Protein AF-A0A834HWK5-F1 (afdb_monomer)

Mean predicted aligned error: 16.35 Å

Radius of gyration: 33.29 Å; Cα contacts (8 Å, |Δi|>4): 496; chains: 1; bounding box: 112×68×86 Å

Secondary structure (DSSP, 8-state):
-----------------SSHHHHHHHHHHHHTT-----PPP-----------PPPPS-EEEEEEEEEESPPEETTSPPP-EEEEEEETTEEEEPPP--SSS-EEEEEEEEE---SSS-TTSTTTT--EEEEEEEEEE--TT-SS---EEEEEEEEEEEHHHHHHSS-EEEEEEPBPPS--TTEE--S--EEEEEEEEESPPPPSS--TTTS-BSS-HHHHHHHHHHHHHHHHH-TTS---SEEE-TTS-EEEGGGS----PPP-S-SS-----HHHHHHHHHTSPB----TTGGGB---HHHHHHHT-B-HHHHHHHHHHHHHHTT------------SS--

pLDDT: mean 76.29, std 20.99, range [24.89, 96.38]

Sequence (342 aa):
MPLKRRDTTKYYVFKGGGQFIQRSINGFLNWFRERPKVIRPVTRHESLASEAAPAPRSKIRVKVIGAKGLPVRSSGDDVRPFLRIEHQDSLAKSTSCSGSDPFWNESVELPLSNQHEDYLSSGALQGTISVNVYDLIDSRASDDEQDVAFWLGFVNVPLVALASAAGIRGHFKMTKPAAMLGYVDDGDTYIDMELRIHPTVPAIEPNMDELPSNETPYLKEHILGWNEWYNNSFPARKFNALTMDSQGRTNCLTRYIRPLEPPQVEEDTFEITPEQCLRYVSLIPFVEASGFYQNIWLTTEQLLHYNVGHVVDHCVTLTCFLLALKLDAWLLLGNYSSLMHV

Nearest PDB structures (foldseek):
  2cjt-assembly2_B  TM=7.934E-01  e=4.261E-08  Rattus norvegicus
  2dmh-assembly1_A  TM=6.817E-01  e=1.761E-08  Homo sapiens
  1wfj-assembly1_A  TM=6.679E-01  e=4.499E-07  Arabidopsis thaliana
  2qz5-assembly1_A  TM=5.168E-01  e=4.185E-04  Mus musculus
  7cly-assembly1_A  TM=3.579E-01  e=1.826E-03  Mus musculus

InterPro domains:
  IPR000008 C2 domain [PF00168] (59-171)
  IPR000008 C2 domain [PS50004] (40-172)
  IPR000008 C2 domain [SM00239] (59-171)
  IPR035892 C2 domain superfamily [G3DSA:2.60.40.150] (37-196)
  IPR035892 C2 domain superfamily [SSF49562] (55-141)
  IPR052434 Tectonic-like complex component protein [PTHR20837] (41-335)
  IPR056290 CEP76/DRC7, peptidase-like domain [PF24656] (295-335)

Structure (mmCIF, N/CA/C/O backbone):
data_AF-A0A834HWK5-F1
#
_entry.id   AF-A0A834HWK5-F1
#
loop_
_atom_site.group_PDB
_atom_site.id
_atom_site.type_symbol
_atom_site.label_atom_id
_atom_site.label_alt_id
_atom_site.label_comp_id
_atom_site.label_asym_id
_atom_site.label_entity_id
_atom_site.label_seq_id
_atom_site.pdbx_PDB_ins_code
_atom_site.Cartn_x
_atom_site.Cartn_y
_atom_site.Cartn_z
_atom_site.occupancy
_atom_site.B_iso_or_equiv
_atom_site.auth_seq_id
_atom_site.auth_comp_id
_atom_site.auth_asym_id
_atom_site.auth_atom_id
_atom_site.pdbx_PDB_model_num
ATOM 1 N N . MET A 1 1 ? 81.973 -35.510 -7.033 1.00 39.19 1 MET A N 1
ATOM 2 C CA . MET A 1 1 ? 82.564 -36.364 -8.096 1.00 39.19 1 MET A CA 1
ATOM 3 C C . MET A 1 1 ? 82.882 -37.730 -7.493 1.00 39.19 1 MET A C 1
ATOM 5 O O . MET A 1 1 ? 83.257 -37.712 -6.328 1.00 39.19 1 MET A O 1
ATOM 9 N N . PRO A 1 2 ? 82.770 -38.870 -8.210 1.00 38.84 2 PRO A N 1
ATOM 10 C CA . PRO A 1 2 ? 82.752 -39.013 -9.669 1.00 38.84 2 PRO A CA 1
ATOM 11 C C . PRO A 1 2 ? 81.557 -39.804 -10.259 1.00 38.84 2 PRO A C 1
ATOM 13 O O . PRO A 1 2 ? 80.683 -40.300 -9.558 1.00 38.84 2 PRO A O 1
ATOM 16 N N . LEU A 1 3 ? 81.549 -39.827 -11.596 1.00 30.39 3 LEU A N 1
ATOM 17 C CA . LEU A 1 3 ? 80.537 -40.284 -12.553 1.00 30.39 3 LEU A CA 1
ATOM 18 C C . LEU A 1 3 ? 80.373 -41.813 -12.668 1.00 30.39 3 LEU A C 1
ATOM 20 O O . LEU A 1 3 ? 81.369 -42.530 -12.596 1.00 30.39 3 LEU A O 1
ATOM 24 N N . LYS A 1 4 ? 79.191 -42.270 -13.128 1.00 30.19 4 LYS A N 1
ATOM 25 C CA . LYS A 1 4 ? 79.080 -43.007 -14.413 1.00 30.19 4 LYS A CA 1
ATOM 26 C C . LYS A 1 4 ? 77.638 -43.212 -14.912 1.00 30.19 4 LYS A C 1
ATOM 28 O O . LYS A 1 4 ? 76.788 -43.747 -14.212 1.00 30.19 4 LYS A O 1
ATOM 33 N N . ARG A 1 5 ? 77.436 -42.819 -16.178 1.00 33.12 5 ARG A N 1
ATOM 34 C CA . ARG A 1 5 ? 76.318 -43.143 -17.085 1.00 33.12 5 ARG A CA 1
ATOM 35 C C . ARG A 1 5 ? 76.059 -44.648 -17.186 1.00 33.12 5 ARG A C 1
ATOM 37 O O . ARG A 1 5 ? 77.022 -45.414 -17.212 1.00 33.12 5 ARG A O 1
ATOM 44 N N . ARG A 1 6 ? 74.804 -45.019 -17.466 1.00 32.25 6 ARG A N 1
ATOM 45 C CA . ARG A 1 6 ? 74.461 -46.134 -18.367 1.00 32.25 6 ARG A CA 1
ATOM 46 C C . ARG A 1 6 ? 73.107 -45.898 -19.045 1.00 32.25 6 ARG A C 1
ATOM 48 O O . ARG A 1 6 ? 72.077 -45.838 -18.383 1.00 32.25 6 ARG A O 1
ATOM 55 N N . ASP A 1 7 ? 73.168 -45.768 -20.366 1.00 31.53 7 ASP A N 1
ATOM 56 C CA . ASP A 1 7 ? 72.054 -45.804 -21.309 1.00 31.53 7 ASP A CA 1
ATOM 57 C C . ASP A 1 7 ? 71.373 -47.177 -21.313 1.00 31.53 7 ASP A C 1
ATOM 59 O O . ASP A 1 7 ? 72.059 -48.196 -21.253 1.00 31.53 7 ASP A O 1
ATOM 63 N N . THR A 1 8 ? 70.049 -47.214 -21.487 1.00 32.62 8 THR A N 1
ATOM 64 C CA . THR A 1 8 ? 69.377 -48.288 -22.242 1.00 32.62 8 THR A CA 1
ATOM 65 C C . THR A 1 8 ? 68.103 -47.760 -22.902 1.00 32.62 8 THR A C 1
ATOM 67 O O . THR A 1 8 ? 67.048 -47.620 -22.289 1.00 32.62 8 THR A O 1
ATOM 70 N N . THR A 1 9 ? 68.217 -47.485 -24.197 1.00 28.12 9 THR A N 1
ATOM 71 C CA . THR A 1 9 ? 67.118 -47.256 -25.136 1.00 28.12 9 THR A CA 1
ATOM 72 C C . THR A 1 9 ? 66.426 -48.593 -25.427 1.00 28.12 9 THR A C 1
ATOM 74 O O . THR A 1 9 ? 67.086 -49.548 -25.834 1.00 28.12 9 THR A O 1
ATOM 77 N N . LYS A 1 10 ? 65.101 -48.679 -25.254 1.00 29.38 10 LYS A N 1
ATOM 78 C CA . LYS A 1 10 ? 64.276 -49.770 -25.803 1.00 29.38 10 LYS A CA 1
ATOM 79 C C . LYS A 1 10 ? 63.472 -49.232 -26.985 1.00 29.38 10 LYS A C 1
ATOM 81 O O . LYS A 1 10 ? 62.670 -48.321 -26.820 1.00 29.38 10 LYS A O 1
ATOM 86 N N . TYR A 1 11 ? 63.698 -49.808 -28.161 1.00 26.55 11 TYR A N 1
ATOM 87 C CA . TYR A 1 11 ? 62.897 -49.589 -29.363 1.00 26.55 11 TYR A CA 1
ATOM 88 C C . TYR A 1 11 ? 61.676 -50.514 -29.350 1.00 26.55 11 TYR A C 1
ATOM 90 O O . TYR A 1 11 ? 61.818 -51.706 -29.083 1.00 26.55 11 TYR A O 1
ATOM 98 N N . TYR A 1 12 ? 60.506 -49.988 -29.717 1.00 30.27 12 TYR A N 1
ATOM 99 C CA . TYR A 1 12 ? 59.383 -50.786 -30.207 1.00 30.27 12 TYR A CA 1
ATOM 100 C C . TYR A 1 12 ? 58.954 -50.267 -31.582 1.00 30.27 12 TYR A C 1
ATOM 102 O O . TYR A 1 12 ? 58.768 -49.071 -31.794 1.00 30.27 12 TYR A O 1
ATOM 110 N N . VAL A 1 13 ? 58.866 -51.207 -32.520 1.00 29.81 13 VAL A N 1
ATOM 111 C CA . VAL A 1 13 ? 58.563 -51.031 -33.942 1.00 29.81 13 VAL A CA 1
ATOM 112 C C . VAL A 1 13 ? 57.063 -50.797 -34.133 1.00 29.81 13 VAL A C 1
ATOM 114 O O . VAL A 1 13 ? 56.242 -51.583 -33.665 1.00 29.81 13 VAL A O 1
ATOM 117 N N . PHE A 1 14 ? 56.710 -49.734 -34.858 1.00 29.73 14 PHE A N 1
ATOM 118 C CA . PHE A 1 14 ? 55.341 -49.394 -35.250 1.00 29.73 14 PHE A CA 1
ATOM 119 C C . PHE A 1 14 ? 54.906 -50.249 -36.458 1.00 29.73 14 PHE A C 1
ATOM 121 O O . PHE A 1 14 ? 55.504 -50.171 -37.531 1.00 29.73 14 PHE A O 1
ATOM 128 N N . LYS A 1 15 ? 53.840 -51.042 -36.310 1.00 33.22 15 LYS A N 1
ATOM 129 C CA . LYS A 1 15 ? 53.061 -51.622 -37.419 1.00 33.22 15 LYS A CA 1
ATOM 130 C C . LYS A 1 15 ? 51.578 -51.435 -37.107 1.00 33.22 15 LYS A C 1
ATOM 132 O O . LYS A 1 15 ? 51.105 -51.971 -36.112 1.00 33.22 15 LYS A O 1
ATOM 137 N N . GLY A 1 16 ? 50.851 -50.703 -37.956 1.00 33.22 16 GLY A N 1
ATOM 138 C CA . GLY A 1 16 ? 49.388 -50.617 -37.852 1.00 33.22 16 GLY A CA 1
ATOM 139 C C . GLY A 1 16 ? 48.726 -49.359 -38.421 1.00 33.22 16 GLY A C 1
ATOM 140 O O . GLY A 1 16 ? 47.844 -48.804 -37.778 1.00 33.22 16 GLY A O 1
ATOM 141 N N . GLY A 1 17 ? 49.124 -48.892 -39.609 1.00 44.78 17 GLY A N 1
ATOM 142 C CA . GLY A 1 17 ? 48.336 -47.918 -40.373 1.00 44.78 17 GLY A CA 1
ATOM 143 C C . GLY A 1 17 ? 47.207 -48.636 -41.114 1.00 44.78 17 GLY A C 1
ATOM 144 O O . GLY A 1 17 ? 47.482 -49.471 -41.968 1.00 44.78 17 GLY A O 1
ATOM 145 N N . GLY A 1 18 ? 45.947 -48.350 -40.775 1.00 43.75 18 GLY A N 1
ATOM 146 C CA . GLY A 1 18 ? 44.807 -48.893 -41.526 1.00 43.75 18 GLY A CA 1
ATOM 147 C C . GLY A 1 18 ? 43.422 -48.705 -40.907 1.00 43.75 18 GLY A C 1
ATOM 148 O O . GLY A 1 18 ? 42.450 -48.636 -41.645 1.00 43.75 18 GLY A O 1
ATOM 149 N N . GLN A 1 19 ? 43.294 -48.555 -39.583 1.00 43.59 19 GLN A N 1
ATOM 150 C CA . GLN A 1 19 ? 41.967 -48.487 -38.934 1.00 43.59 19 GLN A CA 1
ATOM 151 C C . GLN A 1 19 ? 41.533 -47.091 -38.454 1.00 43.59 19 GLN A C 1
ATOM 153 O O . GLN A 1 19 ? 40.379 -46.913 -38.068 1.00 43.59 19 GLN A O 1
ATOM 158 N N . PHE A 1 20 ? 42.404 -46.079 -38.514 1.00 42.44 20 PHE A N 1
ATOM 159 C CA . PHE A 1 20 ? 42.072 -44.734 -38.022 1.00 42.44 20 PHE A CA 1
ATOM 160 C C . PHE A 1 20 ? 41.324 -43.855 -39.036 1.00 42.44 20 PHE A C 1
ATOM 162 O O . PHE A 1 20 ? 40.522 -43.016 -38.640 1.00 42.44 20 PHE A O 1
ATOM 169 N N . ILE A 1 21 ? 41.517 -44.064 -40.342 1.00 47.53 21 ILE A N 1
ATOM 170 C CA . ILE A 1 21 ? 40.964 -43.162 -41.369 1.00 47.53 21 ILE A CA 1
ATOM 171 C C . ILE A 1 21 ? 39.473 -43.446 -41.637 1.00 47.53 21 ILE A C 1
ATOM 173 O O . ILE A 1 21 ? 38.702 -42.525 -41.893 1.00 47.53 21 ILE A O 1
ATOM 177 N N . GLN A 1 22 ? 39.019 -44.695 -41.482 1.00 47.16 22 GLN A N 1
ATOM 178 C CA . GLN A 1 22 ? 37.617 -45.067 -41.728 1.00 47.16 22 GLN A CA 1
ATOM 179 C C . GLN A 1 22 ? 36.647 -44.644 -40.608 1.00 47.16 22 GLN A C 1
ATOM 181 O O . GLN A 1 22 ? 35.466 -44.430 -40.877 1.00 47.16 22 GLN A O 1
ATOM 186 N N . ARG A 1 23 ? 37.117 -44.471 -39.361 1.00 47.50 23 ARG A N 1
ATOM 187 C CA . ARG A 1 23 ? 36.270 -44.000 -38.245 1.00 47.50 23 ARG A CA 1
ATOM 188 C C . ARG A 1 23 ? 36.035 -42.489 -38.268 1.00 47.50 23 ARG A C 1
ATOM 190 O O . ARG A 1 23 ? 34.942 -42.050 -37.921 1.00 47.50 23 ARG A O 1
ATOM 197 N N . SER A 1 24 ? 37.008 -41.706 -38.733 1.00 48.38 24 SER A N 1
ATOM 198 C CA . SER A 1 24 ? 36.893 -40.242 -38.756 1.00 48.38 24 SER A CA 1
ATOM 199 C C . SER A 1 24 ? 35.897 -39.735 -39.803 1.00 48.38 24 SER A C 1
ATOM 201 O O . SER A 1 24 ? 35.188 -38.768 -39.546 1.00 48.38 24 SER A O 1
ATOM 203 N N . ILE A 1 25 ? 35.770 -40.413 -40.950 1.00 52.56 25 ILE A N 1
ATOM 204 C CA . ILE A 1 25 ? 34.851 -39.991 -42.024 1.00 52.56 25 ILE A CA 1
ATOM 205 C C . ILE A 1 25 ? 33.387 -40.299 -41.662 1.00 52.56 25 ILE A C 1
ATOM 207 O O . ILE A 1 25 ? 32.512 -39.454 -41.855 1.00 52.56 25 ILE A O 1
ATOM 211 N N . A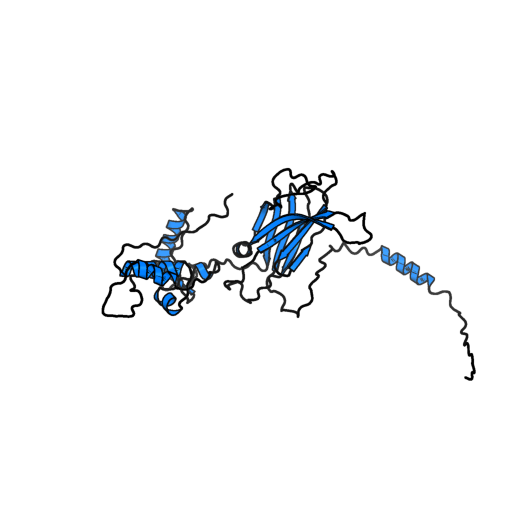SN A 1 26 ? 33.117 -41.458 -41.051 1.00 47.69 26 ASN A N 1
ATOM 212 C CA . ASN A 1 26 ? 31.762 -41.809 -40.607 1.00 47.69 26 ASN A CA 1
ATOM 213 C C . ASN A 1 26 ? 31.308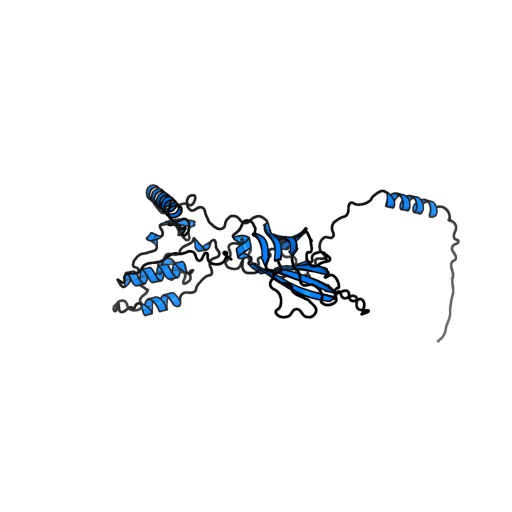 -41.008 -39.371 1.00 47.69 26 ASN A C 1
ATOM 215 O O . ASN A 1 26 ? 30.118 -40.732 -39.235 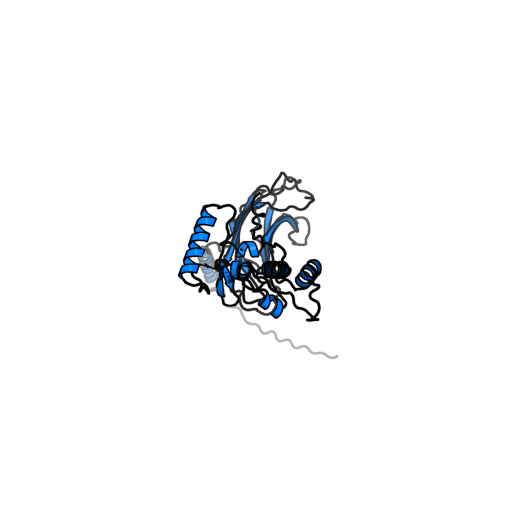1.00 47.69 26 ASN A O 1
ATOM 219 N N . GLY A 1 27 ? 32.233 -40.578 -38.503 1.00 48.66 27 GLY A N 1
ATOM 220 C CA . GLY A 1 27 ? 31.927 -39.657 -37.401 1.00 48.66 27 GLY A CA 1
ATOM 221 C C . GLY A 1 27 ? 31.596 -38.237 -37.878 1.00 48.66 27 GLY A C 1
ATOM 222 O O . GLY A 1 27 ? 30.674 -37.612 -37.360 1.00 48.66 27 GLY A O 1
ATOM 223 N N . PHE A 1 28 ? 32.291 -37.756 -38.915 1.00 50.50 28 PHE A N 1
ATOM 224 C CA . PHE A 1 28 ? 32.090 -36.414 -39.470 1.00 50.50 28 PHE A CA 1
ATOM 225 C C . PHE A 1 28 ? 30.745 -36.262 -40.202 1.00 50.50 28 PHE A C 1
ATOM 227 O O . PHE A 1 28 ? 30.083 -35.233 -40.083 1.00 50.50 28 PHE A O 1
ATOM 234 N N . LEU A 1 29 ? 30.289 -37.300 -40.913 1.00 48.84 29 LEU A N 1
ATOM 235 C CA . LEU A 1 29 ? 29.000 -37.282 -41.620 1.00 48.84 29 LEU A CA 1
ATOM 236 C C . LEU A 1 29 ? 27.785 -37.420 -40.686 1.00 48.84 29 LEU A C 1
ATOM 238 O O . LEU A 1 29 ? 26.740 -36.832 -40.967 1.00 48.84 29 LEU A O 1
ATOM 242 N N . ASN A 1 30 ? 27.913 -38.131 -39.559 1.00 46.88 30 ASN A N 1
ATOM 243 C CA . ASN A 1 30 ? 26.842 -38.209 -38.558 1.00 46.88 30 ASN A CA 1
ATOM 244 C C . ASN A 1 30 ? 26.685 -36.909 -37.753 1.00 46.88 30 ASN A C 1
ATOM 246 O O . ASN A 1 30 ? 25.570 -36.572 -37.365 1.00 46.88 30 ASN A O 1
ATOM 250 N N . TRP A 1 31 ? 27.760 -36.133 -37.578 1.00 47.78 31 TRP A N 1
ATOM 251 C CA . TRP A 1 31 ? 27.713 -34.824 -36.915 1.00 47.78 31 TRP A CA 1
ATOM 252 C C . TRP A 1 31 ? 26.865 -33.787 -37.677 1.00 47.78 31 TRP A C 1
ATOM 254 O O . TRP A 1 31 ? 26.226 -32.939 -37.065 1.00 47.78 31 TRP A O 1
ATOM 264 N N . PHE A 1 32 ? 26.776 -33.886 -39.009 1.00 45.31 32 PHE A N 1
ATOM 265 C CA . PHE A 1 32 ? 25.983 -32.955 -39.826 1.00 45.31 32 PHE A CA 1
ATOM 266 C C . PHE A 1 32 ? 24.482 -33.290 -39.920 1.00 45.31 32 PHE A C 1
ATOM 268 O O . PHE A 1 32 ? 23.715 -32.465 -40.426 1.00 45.31 32 PHE A O 1
ATOM 275 N N . ARG A 1 33 ? 24.037 -34.473 -39.463 1.00 46.03 33 ARG A N 1
ATOM 276 C CA . ARG A 1 33 ? 22.637 -34.929 -39.609 1.00 46.03 33 ARG A CA 1
ATOM 277 C C . ARG A 1 33 ? 21.740 -34.675 -38.396 1.00 46.03 33 ARG A C 1
ATOM 279 O O . ARG A 1 33 ? 20.526 -34.648 -38.573 1.00 46.03 33 ARG A O 1
ATOM 286 N N . GLU A 1 34 ? 22.292 -34.393 -37.219 1.00 40.94 34 GLU A N 1
ATOM 287 C CA . GLU A 1 34 ? 21.514 -33.978 -36.047 1.00 40.94 34 GLU A CA 1
ATOM 288 C C . GLU A 1 34 ? 21.804 -32.517 -35.710 1.00 40.94 34 GLU A C 1
ATOM 290 O O . GLU A 1 34 ? 22.761 -32.190 -35.016 1.00 40.94 34 GLU A O 1
ATOM 295 N N . ARG A 1 35 ? 20.964 -31.605 -36.211 1.00 39.44 35 ARG A N 1
ATOM 296 C CA . ARG A 1 35 ? 20.912 -30.245 -35.666 1.00 39.44 35 ARG A CA 1
ATOM 297 C C . ARG A 1 35 ? 20.111 -30.294 -34.363 1.00 39.44 35 ARG A C 1
ATOM 299 O O . ARG A 1 35 ? 18.893 -30.480 -34.446 1.00 39.44 35 ARG A O 1
ATOM 306 N N . PRO A 1 36 ? 20.709 -30.097 -33.176 1.00 39.62 36 PRO A N 1
ATOM 307 C CA . PRO A 1 36 ? 19.909 -29.777 -32.006 1.00 39.62 36 PRO A CA 1
ATOM 308 C C . PRO A 1 36 ? 19.156 -28.473 -32.300 1.00 39.62 36 PRO A C 1
ATOM 310 O O . PRO A 1 36 ? 19.736 -27.494 -32.775 1.00 39.62 36 PRO A O 1
ATOM 313 N N . LYS A 1 37 ? 17.836 -28.474 -32.079 1.00 42.22 37 LYS A N 1
ATOM 314 C CA . LYS A 1 37 ? 17.022 -27.251 -32.102 1.00 42.22 37 LYS A CA 1
ATOM 315 C C . LYS A 1 37 ? 17.703 -26.218 -31.203 1.00 42.22 37 LYS A C 1
ATOM 317 O O . LYS A 1 37 ? 18.096 -26.571 -30.097 1.00 42.22 37 LYS A O 1
ATOM 322 N N . VAL A 1 38 ? 17.838 -24.983 -31.690 1.00 43.31 38 VAL A N 1
ATOM 323 C CA . VAL A 1 38 ? 18.449 -23.851 -30.978 1.00 43.31 38 VAL A CA 1
ATOM 324 C C . VAL A 1 38 ? 17.930 -23.807 -29.539 1.00 43.31 38 VAL A C 1
ATOM 326 O O . VAL A 1 38 ? 16.772 -23.466 -29.291 1.00 43.31 38 VAL A O 1
ATOM 329 N N . ILE A 1 39 ? 18.784 -24.205 -28.599 1.00 45.25 39 ILE A N 1
ATOM 330 C CA . ILE A 1 39 ? 18.550 -24.031 -27.171 1.00 45.25 39 ILE A CA 1
ATOM 331 C C . ILE A 1 39 ? 18.831 -22.552 -26.906 1.00 45.25 39 ILE A C 1
ATOM 333 O O . ILE A 1 39 ? 19.912 -22.057 -27.223 1.00 45.25 39 ILE A O 1
ATOM 337 N N . ARG A 1 40 ? 17.823 -21.836 -26.398 1.00 41.56 40 ARG A N 1
ATOM 338 C CA . ARG A 1 40 ? 17.952 -20.442 -25.947 1.00 41.56 40 ARG A CA 1
ATOM 339 C C . ARG A 1 40 ? 19.136 -20.342 -24.974 1.00 41.56 40 ARG A C 1
ATOM 341 O O . ARG A 1 40 ? 19.236 -21.218 -24.113 1.00 41.56 40 ARG A O 1
ATOM 348 N N . PRO A 1 41 ? 19.993 -19.311 -25.037 1.00 32.75 41 PRO A N 1
ATOM 349 C CA . PRO A 1 41 ? 20.938 -19.096 -23.954 1.00 32.75 41 PRO A CA 1
ATOM 350 C C . PRO A 1 41 ? 20.142 -18.768 -22.682 1.00 32.75 41 PRO A C 1
ATOM 352 O O . PRO A 1 41 ? 19.329 -17.847 -22.672 1.00 32.75 41 PRO A O 1
ATOM 355 N N . VAL A 1 42 ? 20.341 -19.561 -21.629 1.00 38.06 42 VAL A N 1
ATOM 356 C CA . VAL A 1 42 ? 19.824 -19.303 -20.281 1.00 38.06 42 VAL A CA 1
ATOM 357 C C . VAL A 1 42 ? 21.023 -19.111 -19.358 1.00 38.06 42 VAL A C 1
ATOM 359 O O . VAL A 1 42 ? 21.871 -19.990 -19.238 1.00 38.06 42 VAL A O 1
ATOM 362 N N . THR A 1 43 ? 21.055 -17.912 -18.780 1.00 38.66 43 THR A N 1
ATOM 363 C CA . THR A 1 43 ? 21.675 -17.448 -17.531 1.00 38.66 43 THR A CA 1
ATOM 364 C C . THR A 1 43 ? 23.046 -18.008 -17.140 1.00 38.66 43 THR A C 1
ATOM 366 O O . THR A 1 43 ? 23.169 -19.099 -16.586 1.00 38.66 43 THR A O 1
ATOM 369 N N . ARG A 1 44 ? 24.081 -17.166 -17.258 1.00 35.69 44 ARG A N 1
ATOM 370 C CA . ARG A 1 44 ? 25.266 -17.278 -16.398 1.00 35.69 44 ARG A CA 1
ATOM 371 C C . ARG A 1 44 ? 24.897 -16.709 -15.024 1.00 35.69 44 ARG A C 1
ATOM 373 O O . ARG A 1 44 ? 24.922 -15.500 -14.829 1.00 35.69 44 ARG A O 1
ATOM 380 N N . HIS A 1 45 ? 24.486 -17.586 -14.110 1.00 41.88 45 HIS A N 1
ATOM 381 C CA . HIS A 1 45 ? 24.409 -17.277 -12.683 1.00 41.88 45 HIS A CA 1
ATOM 382 C C . HIS A 1 45 ? 25.835 -17.237 -12.126 1.00 41.88 45 HIS A C 1
ATOM 384 O O . HIS A 1 45 ? 26.463 -18.281 -11.972 1.00 41.88 45 HIS A O 1
ATOM 390 N N . GLU A 1 46 ? 26.348 -16.051 -11.815 1.00 33.03 46 GLU A N 1
ATOM 391 C CA . GLU A 1 46 ? 27.466 -15.927 -10.879 1.00 33.03 46 GLU A CA 1
ATOM 392 C C . GLU A 1 46 ? 26.883 -15.685 -9.488 1.00 33.03 46 GLU A C 1
ATOM 394 O O . GLU A 1 46 ? 26.681 -14.556 -9.060 1.00 33.03 46 GLU A O 1
ATOM 399 N N . SER A 1 47 ? 26.553 -16.775 -8.794 1.00 35.97 47 SER A N 1
ATOM 400 C CA . SER A 1 47 ? 26.368 -16.750 -7.346 1.00 35.97 47 SER A CA 1
ATOM 401 C C . SER A 1 47 ? 27.741 -16.917 -6.699 1.00 35.97 47 SER A C 1
ATOM 403 O O . SER A 1 47 ? 28.359 -17.977 -6.839 1.00 35.97 47 SER A O 1
ATOM 405 N N . LEU A 1 48 ? 28.222 -15.901 -5.982 1.00 40.44 48 LEU A N 1
ATOM 406 C CA . LEU A 1 48 ? 29.273 -16.097 -4.984 1.00 40.44 48 LEU A CA 1
ATOM 407 C C . LEU A 1 48 ? 28.739 -17.121 -3.974 1.00 40.44 48 LEU A C 1
ATOM 409 O O . LEU A 1 48 ? 27.714 -16.895 -3.335 1.00 40.44 48 LEU A O 1
ATOM 413 N N . ALA A 1 49 ? 29.371 -18.293 -3.926 1.00 34.09 49 ALA A N 1
ATOM 414 C CA . ALA A 1 49 ? 28.894 -19.432 -3.158 1.00 34.09 49 ALA A CA 1
ATOM 415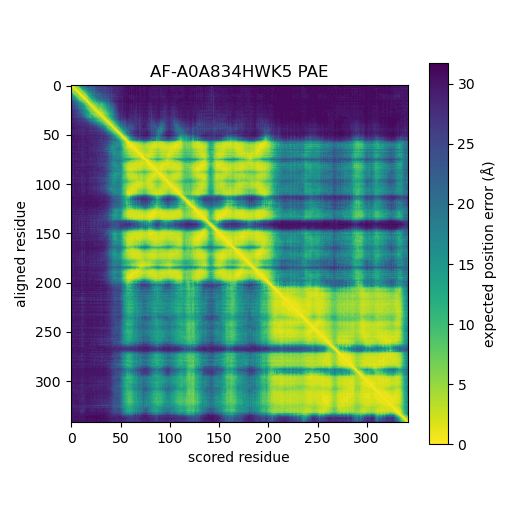 C C . ALA A 1 49 ? 28.904 -19.121 -1.652 1.00 34.09 49 ALA A C 1
ATOM 417 O O . ALA A 1 49 ? 29.956 -19.104 -1.018 1.00 34.09 49 ALA A O 1
ATOM 418 N N . SER A 1 50 ? 27.713 -18.910 -1.101 1.00 40.16 50 SER A N 1
ATOM 419 C CA . SER A 1 50 ? 27.394 -19.069 0.316 1.00 40.16 50 SER A CA 1
ATOM 420 C C . SER A 1 50 ? 26.486 -20.297 0.446 1.00 40.16 50 SER A C 1
ATOM 422 O O . SER A 1 50 ? 25.719 -20.586 -0.474 1.00 40.16 50 SER A O 1
ATOM 424 N N . GLU A 1 51 ? 26.644 -21.056 1.531 1.00 38.72 51 GLU A N 1
ATOM 425 C CA . GLU A 1 51 ? 25.972 -22.330 1.827 1.00 38.72 51 GLU A CA 1
ATOM 426 C C . GLU A 1 51 ? 24.506 -22.396 1.367 1.00 38.72 51 GLU A C 1
ATOM 428 O O . GLU A 1 51 ? 23.722 -21.470 1.565 1.00 38.72 51 GLU A O 1
ATOM 433 N N . ALA A 1 52 ? 24.144 -23.521 0.742 1.00 43.00 52 ALA A N 1
ATOM 434 C CA . ALA A 1 52 ? 22.861 -23.732 0.083 1.00 43.00 52 ALA A CA 1
ATOM 435 C C . ALA A 1 52 ? 21.676 -23.637 1.062 1.00 43.00 52 ALA A C 1
ATOM 437 O O . ALA A 1 52 ? 21.282 -24.620 1.692 1.00 43.00 52 ALA A O 1
ATOM 438 N N . ALA A 1 53 ? 21.081 -22.447 1.134 1.00 48.78 53 ALA A N 1
ATOM 439 C CA . ALA A 1 53 ? 19.751 -22.234 1.680 1.00 48.78 53 ALA A CA 1
ATOM 440 C C . ALA A 1 53 ? 18.718 -23.101 0.924 1.00 48.78 53 ALA A C 1
ATOM 442 O O . ALA A 1 53 ? 18.899 -23.382 -0.269 1.00 48.78 53 ALA A O 1
ATOM 443 N N . PRO A 1 54 ? 17.626 -23.540 1.580 1.00 54.47 54 PRO A N 1
ATOM 444 C CA . PRO A 1 54 ? 16.548 -24.251 0.902 1.00 54.47 54 PRO A CA 1
ATOM 445 C C . PRO A 1 54 ? 16.037 -23.435 -0.292 1.00 54.47 54 PRO A C 1
ATOM 447 O O . PRO A 1 54 ? 15.918 -22.212 -0.216 1.00 54.47 54 PRO A O 1
ATOM 450 N N . ALA A 1 55 ? 15.744 -24.119 -1.404 1.00 53.44 55 ALA A N 1
ATOM 451 C CA . ALA A 1 55 ? 15.268 -23.469 -2.619 1.00 53.44 55 ALA A CA 1
ATOM 452 C C . ALA A 1 55 ? 14.053 -22.573 -2.303 1.00 53.44 55 ALA A C 1
ATOM 454 O O . ALA A 1 55 ? 13.110 -23.040 -1.653 1.00 53.44 55 ALA A O 1
ATOM 455 N N . PRO A 1 56 ? 14.051 -21.307 -2.752 1.00 56.97 56 PRO A N 1
ATOM 456 C CA . PRO A 1 56 ? 12.974 -20.385 -2.436 1.00 56.97 56 PRO A CA 1
ATOM 457 C C . PRO A 1 56 ? 11.665 -20.920 -3.018 1.00 56.97 56 PRO A C 1
ATOM 459 O O . PRO A 1 56 ? 11.580 -21.249 -4.205 1.00 56.97 56 PRO A O 1
ATOM 462 N N . ARG A 1 57 ? 10.642 -21.036 -2.162 1.00 66.19 57 ARG A N 1
ATOM 463 C CA . ARG A 1 57 ? 9.306 -21.532 -2.541 1.00 66.19 57 ARG A CA 1
ATOM 464 C C . ARG A 1 57 ? 8.591 -20.592 -3.513 1.00 66.19 57 ARG A C 1
ATOM 466 O O . ARG A 1 57 ? 7.776 -21.058 -4.306 1.00 66.19 57 ARG A O 1
ATOM 473 N N . SER A 1 58 ? 8.936 -19.306 -3.468 1.00 75.19 58 SER A N 1
ATOM 474 C CA . SER A 1 58 ? 8.365 -18.260 -4.310 1.00 75.19 58 SER A CA 1
ATOM 475 C C . SER A 1 58 ? 9.434 -17.626 -5.199 1.00 75.19 58 SER A C 1
ATOM 477 O O . SER A 1 58 ? 10.588 -17.451 -4.806 1.00 75.19 58 SER A O 1
ATOM 479 N N . LYS A 1 59 ? 9.046 -17.269 -6.419 1.00 84.62 59 LYS A N 1
ATOM 480 C CA . LYS A 1 59 ? 9.894 -16.620 -7.418 1.00 84.62 59 LYS A CA 1
ATOM 481 C C . LYS A 1 59 ? 9.174 -15.426 -8.007 1.00 84.62 59 LYS A C 1
ATOM 483 O O . LYS A 1 59 ? 7.962 -15.458 -8.198 1.00 84.62 59 LYS A O 1
ATOM 488 N N . ILE A 1 60 ? 9.923 -14.406 -8.378 1.00 87.00 60 ILE A N 1
ATOM 489 C CA . ILE A 1 60 ? 9.399 -13.275 -9.127 1.00 87.00 60 ILE A CA 1
ATOM 490 C C . ILE A 1 60 ? 9.710 -13.507 -10.596 1.00 87.00 60 ILE A C 1
ATOM 492 O O . ILE A 1 60 ? 10.871 -13.624 -10.982 1.00 87.00 60 ILE A O 1
ATOM 496 N N . ARG A 1 61 ? 8.676 -13.584 -11.428 1.00 90.00 61 ARG A N 1
ATOM 497 C CA . ARG A 1 61 ? 8.830 -13.667 -12.876 1.00 90.00 61 ARG A CA 1
ATOM 498 C C . ARG A 1 61 ? 8.698 -12.271 -13.464 1.00 90.00 61 ARG A C 1
ATOM 500 O O . ARG A 1 61 ? 7.628 -11.670 -13.381 1.00 90.00 61 ARG A O 1
ATOM 507 N N . VAL A 1 62 ? 9.767 -11.807 -14.095 1.00 92.50 62 VAL A N 1
ATOM 508 C CA . VAL A 1 62 ? 9.825 -10.541 -14.827 1.00 92.50 62 VAL A CA 1
ATOM 509 C C . VAL A 1 62 ? 9.930 -10.861 -16.308 1.00 92.50 62 VAL A C 1
ATOM 511 O O . VAL A 1 62 ? 10.874 -11.518 -16.744 1.00 92.50 62 VAL A O 1
ATOM 514 N N . LYS A 1 63 ? 8.947 -10.425 -17.089 1.00 93.81 63 LYS A N 1
ATOM 515 C CA . LYS A 1 63 ? 8.950 -10.511 -18.545 1.00 93.81 63 LYS A CA 1
ATOM 516 C C . LYS A 1 63 ? 9.098 -9.112 -19.116 1.00 93.81 63 LYS A C 1
ATOM 518 O O . LYS A 1 63 ? 8.211 -8.288 -18.925 1.00 93.81 63 LYS A O 1
ATOM 523 N N . VAL A 1 64 ? 10.179 -8.864 -19.845 1.00 93.44 64 VAL A N 1
ATOM 524 C CA . VAL A 1 64 ? 10.404 -7.579 -20.514 1.00 93.44 64 VAL A CA 1
ATOM 525 C C . VAL A 1 64 ? 10.225 -7.763 -22.010 1.00 93.44 64 VAL A C 1
ATOM 527 O O . VAL A 1 64 ? 10.887 -8.592 -22.634 1.00 93.44 64 VAL A O 1
ATOM 530 N N . ILE A 1 65 ? 9.278 -7.021 -22.577 1.00 93.19 65 ILE A N 1
ATOM 531 C CA . ILE A 1 65 ? 8.885 -7.125 -23.981 1.00 93.19 65 ILE A CA 1
ATOM 532 C C . ILE A 1 65 ? 9.803 -6.246 -24.831 1.00 93.19 65 ILE A C 1
ATOM 534 O O . ILE A 1 65 ? 10.414 -6.737 -25.777 1.00 93.19 65 ILE A O 1
ATOM 538 N N . GLY A 1 66 ? 9.951 -4.975 -24.464 1.00 92.88 66 GLY A N 1
ATOM 539 C CA . GLY A 1 66 ? 10.734 -4.004 -25.223 1.00 92.88 66 GLY A CA 1
ATOM 540 C C . GLY A 1 66 ? 10.814 -2.652 -24.527 1.00 92.88 66 GLY A C 1
ATOM 541 O O . GLY A 1 66 ? 10.214 -2.457 -23.469 1.00 92.88 66 GLY A O 1
ATOM 542 N N . ALA A 1 67 ? 11.532 -1.714 -25.133 1.00 93.62 67 ALA A N 1
ATOM 543 C CA . ALA A 1 67 ? 11.534 -0.312 -24.728 1.00 93.62 67 ALA A CA 1
ATOM 544 C C . ALA A 1 67 ? 11.252 0.587 -25.932 1.00 93.62 67 ALA A C 1
ATOM 546 O O . ALA A 1 67 ? 11.434 0.175 -27.076 1.00 93.62 67 ALA A O 1
ATOM 547 N N . LYS A 1 68 ? 10.784 1.804 -25.659 1.00 92.88 68 LYS A N 1
ATOM 548 C CA . LYS A 1 68 ? 10.552 2.834 -26.667 1.00 92.88 68 LYS A CA 1
ATOM 549 C C . LYS A 1 68 ? 11.227 4.137 -26.292 1.00 92.88 68 LYS A C 1
ATOM 551 O O . LYS A 1 68 ? 11.139 4.554 -25.134 1.00 92.88 68 LYS A O 1
ATOM 556 N N . GLY A 1 69 ? 11.832 4.777 -27.289 1.00 90.38 69 GLY A N 1
ATOM 557 C CA . GLY A 1 69 ? 12.464 6.085 -27.158 1.00 90.38 69 GLY A CA 1
ATOM 558 C C . GLY A 1 69 ? 13.685 6.075 -26.246 1.00 90.38 69 GLY A C 1
ATOM 559 O O . GLY A 1 69 ? 13.808 6.960 -25.402 1.00 90.38 69 GLY A O 1
ATOM 560 N N . LEU A 1 70 ? 14.555 5.062 -26.335 1.00 91.38 70 LEU A N 1
ATOM 561 C CA . LEU A 1 70 ? 15.842 5.120 -25.640 1.00 91.38 70 LEU A CA 1
ATOM 562 C C . LEU A 1 70 ? 16.725 6.234 -26.228 1.00 91.38 70 LEU A C 1
ATOM 564 O O . LEU A 1 70 ? 16.660 6.480 -27.434 1.00 91.38 70 LEU A O 1
ATOM 568 N N . PRO A 1 71 ? 17.581 6.862 -25.402 1.00 90.19 71 PRO A N 1
ATOM 569 C CA . PRO A 1 71 ? 18.544 7.854 -25.869 1.00 90.19 71 PRO A CA 1
ATOM 570 C C . PRO A 1 71 ? 19.441 7.297 -26.977 1.00 90.19 71 PRO A C 1
ATOM 572 O O . PRO A 1 71 ? 19.848 6.137 -26.923 1.00 90.19 71 PRO A O 1
ATOM 575 N N . VAL A 1 72 ? 19.784 8.131 -27.956 1.00 90.62 72 VAL A N 1
ATOM 576 C CA . VAL A 1 72 ? 20.634 7.758 -29.100 1.00 90.62 72 VAL A CA 1
ATOM 577 C C . VAL A 1 72 ? 22.040 8.307 -28.886 1.00 90.62 72 VAL A C 1
ATOM 579 O O . VAL A 1 72 ? 22.200 9.377 -28.302 1.00 90.62 72 VAL A O 1
ATOM 582 N N . ARG A 1 73 ? 23.085 7.611 -29.343 1.00 90.62 73 ARG A N 1
ATOM 583 C CA . ARG A 1 73 ? 24.463 8.111 -29.211 1.00 90.62 73 ARG A CA 1
ATOM 584 C C . ARG A 1 73 ? 24.647 9.380 -30.033 1.00 90.62 73 ARG A C 1
ATOM 586 O O . ARG A 1 73 ? 24.319 9.416 -31.216 1.00 90.62 73 ARG A O 1
ATOM 593 N N . SER A 1 74 ? 25.282 10.392 -29.449 1.00 88.06 74 SER A N 1
ATOM 594 C CA . SER A 1 74 ? 25.651 11.617 -30.169 1.00 88.06 74 SER A CA 1
ATOM 595 C C . SER A 1 74 ? 26.661 11.367 -31.298 1.00 88.06 74 SER A C 1
ATOM 597 O O . SER A 1 74 ? 26.806 12.218 -32.171 1.00 88.06 74 SER A O 1
ATOM 599 N N . SER A 1 75 ? 27.352 10.217 -31.303 1.00 84.75 75 SER A N 1
ATOM 600 C CA . SER A 1 75 ? 28.241 9.801 -32.400 1.00 84.75 75 SER A CA 1
ATOM 601 C C . SER A 1 75 ? 27.492 9.410 -33.678 1.00 84.75 75 SER A C 1
ATOM 603 O O . SER A 1 75 ? 28.112 9.349 -34.737 1.00 84.75 75 SER A O 1
ATOM 605 N N . GLY A 1 76 ? 26.180 9.157 -33.595 1.00 79.50 76 GLY A N 1
ATOM 606 C CA . GLY A 1 76 ? 25.367 8.642 -34.698 1.00 79.50 76 GLY A CA 1
ATOM 607 C C . GLY A 1 76 ? 25.394 7.117 -34.845 1.00 79.50 76 GLY A C 1
ATOM 608 O O . GLY A 1 76 ? 24.733 6.596 -35.738 1.00 79.50 76 GLY A O 1
ATOM 609 N N . ASP A 1 77 ? 26.123 6.401 -33.982 1.00 85.50 77 ASP A N 1
ATOM 610 C CA . ASP A 1 77 ? 26.081 4.937 -33.935 1.00 85.50 77 ASP A CA 1
ATOM 611 C C . ASP A 1 77 ? 24.812 4.440 -33.231 1.00 85.50 77 ASP A C 1
ATOM 613 O O . ASP A 1 77 ? 24.351 5.035 -32.251 1.00 85.50 77 ASP A O 1
ATOM 617 N N . ASP A 1 78 ? 24.302 3.289 -33.666 1.00 87.12 78 ASP A N 1
ATOM 618 C CA . ASP A 1 78 ? 23.182 2.640 -32.990 1.00 87.12 78 ASP A CA 1
ATOM 619 C C . ASP A 1 78 ? 23.565 2.231 -31.560 1.00 87.12 78 ASP A C 1
ATOM 621 O O . ASP A 1 78 ? 24.603 1.603 -31.312 1.00 87.12 78 ASP A O 1
ATOM 625 N N . VAL A 1 79 ? 22.680 2.537 -30.609 1.00 90.50 79 VAL A N 1
ATOM 626 C CA . VAL A 1 79 ? 22.765 1.985 -29.253 1.00 90.50 79 VAL A CA 1
ATOM 627 C C . VAL A 1 79 ? 22.571 0.474 -29.285 1.00 90.50 79 VAL A C 1
ATOM 629 O O . VAL A 1 79 ? 21.843 -0.063 -30.125 1.00 90.50 79 VAL A O 1
ATOM 632 N N . ARG A 1 80 ? 23.206 -0.225 -28.346 1.00 92.62 80 ARG A N 1
ATOM 633 C CA . ARG A 1 80 ? 23.061 -1.666 -28.147 1.00 92.62 80 ARG A CA 1
ATOM 634 C C . ARG A 1 80 ? 22.540 -1.990 -26.751 1.00 92.62 80 ARG A C 1
ATOM 636 O O . ARG A 1 80 ? 23.309 -2.459 -25.902 1.00 92.62 80 ARG A O 1
ATOM 643 N N . PRO A 1 81 ? 21.253 -1.712 -26.485 1.00 93.38 81 PRO A N 1
ATOM 644 C CA . PRO A 1 81 ? 20.724 -1.802 -25.144 1.00 93.38 81 PRO A CA 1
ATOM 645 C C . PRO A 1 81 ? 20.537 -3.250 -24.666 1.00 93.38 81 PRO A C 1
ATOM 647 O O . PRO A 1 81 ? 20.069 -4.128 -25.399 1.00 93.38 81 PRO A O 1
ATOM 650 N N . PHE A 1 82 ? 20.859 -3.481 -23.397 1.00 93.88 82 PHE A N 1
ATOM 651 C CA . PHE A 1 82 ? 20.554 -4.693 -22.642 1.00 93.88 82 PHE A CA 1
ATOM 652 C C . PHE A 1 82 ? 20.052 -4.332 -21.241 1.00 93.88 82 PHE A C 1
ATOM 654 O O . PHE A 1 82 ? 20.258 -3.223 -20.746 1.00 93.88 82 PHE A O 1
ATOM 661 N N . LEU A 1 83 ? 19.397 -5.284 -20.590 1.00 94.12 83 LEU A N 1
ATOM 662 C CA . LEU A 1 83 ? 18.775 -5.110 -19.286 1.00 94.12 83 LEU A CA 1
ATOM 663 C C . LEU A 1 83 ? 19.579 -5.822 -18.204 1.00 94.12 83 LEU A C 1
ATOM 665 O O . LEU A 1 83 ? 20.109 -6.915 -18.424 1.00 94.12 83 LEU A O 1
ATOM 669 N N . ARG A 1 84 ? 19.608 -5.227 -17.013 1.00 94.19 84 ARG A N 1
ATOM 670 C CA . ARG A 1 84 ? 19.971 -5.891 -15.761 1.00 94.19 84 ARG A CA 1
ATOM 671 C C . ARG A 1 84 ? 18.798 -5.800 -14.802 1.00 94.19 84 ARG A C 1
ATOM 673 O O . ARG A 1 84 ? 18.357 -4.705 -14.472 1.00 94.19 84 ARG A O 1
ATOM 680 N N . ILE A 1 85 ? 18.283 -6.951 -14.395 1.00 93.81 85 ILE A N 1
ATOM 681 C CA . ILE A 1 85 ? 17.190 -7.056 -13.434 1.00 93.81 85 ILE A CA 1
ATOM 682 C C . ILE A 1 85 ? 17.800 -7.499 -12.113 1.00 93.81 85 ILE A C 1
ATOM 684 O O . ILE A 1 85 ? 18.431 -8.556 -12.043 1.00 93.81 85 ILE A O 1
ATOM 688 N N . GLU A 1 86 ? 17.617 -6.673 -11.093 1.00 91.44 86 GLU A N 1
ATOM 689 C CA . GLU A 1 86 ? 18.248 -6.812 -9.786 1.00 91.44 86 GLU A CA 1
ATOM 690 C C . GLU A 1 86 ? 17.182 -6.915 -8.697 1.00 91.44 86 GLU A C 1
ATOM 692 O O . GLU A 1 86 ? 16.226 -6.135 -8.651 1.00 91.44 86 GLU A O 1
ATOM 697 N N . HIS A 1 87 ? 17.354 -7.898 -7.819 1.00 87.88 87 HIS A N 1
ATOM 698 C CA . HIS A 1 87 ? 16.563 -8.065 -6.607 1.00 87.88 87 HIS A CA 1
ATOM 699 C C . HIS A 1 87 ? 17.429 -8.735 -5.538 1.00 87.88 87 HIS A C 1
ATOM 701 O O . HIS A 1 87 ? 17.835 -9.885 -5.714 1.00 87.88 87 HIS A O 1
ATOM 707 N N . GLN A 1 88 ? 17.685 -8.032 -4.428 1.00 83.62 88 GLN A N 1
ATOM 708 C CA . GLN A 1 88 ? 18.596 -8.491 -3.368 1.00 83.62 88 GLN A CA 1
ATOM 709 C C . GLN A 1 88 ? 19.955 -8.922 -3.967 1.00 83.62 88 GLN A C 1
ATOM 711 O O . GLN A 1 88 ? 20.541 -8.172 -4.743 1.00 83.62 88 GLN A O 1
ATOM 716 N N . ASP A 1 89 ? 20.421 -10.138 -3.672 1.00 81.44 89 ASP A N 1
ATOM 717 C CA . ASP A 1 89 ? 21.679 -10.698 -4.187 1.00 81.44 89 ASP A CA 1
ATOM 718 C C . ASP A 1 89 ? 21.539 -11.352 -5.576 1.00 81.44 89 ASP A C 1
ATOM 720 O O . ASP A 1 89 ? 22.470 -11.981 -6.081 1.00 81.44 89 ASP A O 1
ATOM 724 N N . SER A 1 90 ? 20.363 -11.261 -6.204 1.00 85.50 90 SER A N 1
ATOM 725 C CA . SER A 1 90 ? 20.100 -11.870 -7.508 1.00 85.50 90 SER A CA 1
ATOM 726 C C . SER A 1 90 ? 20.164 -10.850 -8.634 1.00 85.50 90 SER A C 1
ATOM 728 O O . SER A 1 90 ? 19.426 -9.866 -8.651 1.00 85.50 90 SER A O 1
ATOM 730 N N . LEU A 1 91 ? 21.007 -11.152 -9.619 1.00 89.88 91 LEU A N 1
ATOM 731 C CA . LEU A 1 91 ? 21.189 -10.378 -10.839 1.00 89.88 91 LEU A CA 1
ATOM 732 C C . LEU A 1 91 ? 20.894 -11.259 -12.055 1.00 89.88 91 LEU A C 1
ATOM 734 O O . LEU A 1 91 ? 21.432 -12.359 -12.190 1.00 89.88 91 LEU A O 1
ATOM 738 N N . ALA A 1 92 ? 20.091 -10.743 -12.979 1.00 89.50 92 ALA A N 1
ATOM 739 C CA . ALA A 1 92 ? 19.881 -11.343 -14.288 1.00 89.50 92 ALA A CA 1
ATOM 740 C C . ALA A 1 92 ? 20.161 -10.332 -15.397 1.00 89.50 92 ALA A C 1
ATOM 742 O O . ALA A 1 92 ? 19.776 -9.170 -15.300 1.00 89.50 92 ALA A O 1
ATOM 743 N N . LYS A 1 93 ? 20.812 -10.784 -16.471 1.00 90.31 93 LYS A N 1
ATOM 744 C CA . LYS A 1 93 ? 21.157 -9.967 -17.640 1.00 90.31 93 LYS A CA 1
ATOM 745 C C . LYS A 1 93 ? 20.390 -10.471 -18.863 1.00 90.31 93 LYS A C 1
ATOM 747 O O . LYS A 1 93 ? 20.369 -11.681 -19.087 1.00 90.31 93 LYS A O 1
ATOM 752 N N . SER A 1 94 ? 19.797 -9.566 -19.643 1.00 90.94 94 SER A N 1
ATOM 753 C CA . SER A 1 94 ? 19.170 -9.916 -20.926 1.00 90.94 94 SER A CA 1
ATOM 754 C C . SER A 1 94 ? 20.190 -10.005 -22.061 1.00 90.94 94 SER A C 1
ATOM 756 O O . SER A 1 94 ? 21.354 -9.613 -21.913 1.00 90.94 94 SER A O 1
ATOM 758 N N . THR A 1 95 ? 19.745 -10.451 -23.235 1.00 89.06 95 THR A N 1
ATOM 759 C CA . THR A 1 95 ? 20.508 -10.228 -24.469 1.00 89.06 95 THR A CA 1
ATOM 760 C C . THR A 1 95 ? 20.539 -8.742 -24.842 1.00 89.06 95 THR A C 1
ATOM 762 O O . THR A 1 95 ? 19.701 -7.948 -24.397 1.00 89.06 95 THR A O 1
ATOM 765 N N . SER A 1 96 ? 21.539 -8.349 -25.634 1.00 88.69 96 SER A N 1
ATOM 766 C CA . SER A 1 96 ? 21.594 -7.025 -26.248 1.00 88.69 96 SER A CA 1
ATOM 767 C C . SER A 1 96 ? 20.823 -7.014 -27.568 1.00 88.69 96 SER A C 1
ATOM 769 O O . SER A 1 96 ? 20.841 -7.979 -28.331 1.00 88.69 96 SER A O 1
ATOM 771 N N . CYS A 1 97 ? 20.144 -5.905 -27.835 1.00 86.75 97 CYS A N 1
ATOM 772 C CA . CYS A 1 97 ? 19.504 -5.600 -29.116 1.00 86.75 97 CYS A CA 1
ATOM 773 C C . CYS A 1 97 ? 20.145 -4.340 -29.702 1.00 86.75 97 CYS A C 1
ATOM 775 O O . CYS A 1 97 ? 20.889 -3.681 -28.993 1.00 86.75 97 CYS A O 1
ATOM 777 N N . SER A 1 98 ? 19.877 -4.001 -30.963 1.00 87.69 98 SER A N 1
ATOM 778 C CA . SER A 1 98 ? 20.340 -2.747 -31.581 1.00 87.69 98 SER A CA 1
ATOM 779 C C . SER A 1 98 ? 19.177 -1.774 -31.771 1.00 87.69 98 SER A C 1
ATOM 781 O O . SER A 1 98 ? 18.073 -2.205 -32.102 1.00 87.69 98 SER A O 1
ATOM 783 N N . GLY A 1 99 ? 19.445 -0.478 -31.609 1.00 89.44 99 GLY A N 1
ATOM 784 C CA . GLY A 1 99 ? 18.496 0.612 -31.851 1.00 89.44 99 GLY A CA 1
ATOM 785 C C . GLY A 1 99 ? 17.808 1.164 -30.596 1.00 89.44 99 GLY A C 1
ATOM 786 O O . GLY A 1 99 ? 17.860 0.574 -29.516 1.00 89.44 99 GLY A O 1
ATOM 787 N N . SER A 1 100 ? 17.155 2.321 -30.759 1.00 87.94 100 SER A N 1
ATOM 788 C CA . SER A 1 100 ? 16.456 3.083 -29.707 1.00 87.94 100 SER A CA 1
ATOM 789 C C . SER A 1 100 ? 15.165 2.431 -29.202 1.00 87.94 100 SER A C 1
ATOM 791 O O . SER A 1 100 ? 14.688 2.757 -28.115 1.00 87.94 100 SER A O 1
ATOM 793 N N . ASP A 1 101 ? 14.600 1.503 -29.975 1.00 91.56 101 ASP A N 1
ATOM 794 C CA . ASP A 1 101 ? 13.323 0.841 -29.692 1.00 91.56 101 ASP A CA 1
ATOM 795 C C . ASP A 1 101 ? 13.494 -0.691 -29.682 1.00 91.56 101 ASP A C 1
ATOM 797 O O . ASP A 1 101 ? 13.004 -1.394 -30.573 1.00 91.56 101 ASP A O 1
ATOM 801 N N . PRO A 1 102 ? 14.260 -1.235 -28.719 1.00 91.44 102 PRO A N 1
ATOM 802 C CA . PRO A 1 102 ? 14.621 -2.646 -28.687 1.00 91.44 102 PRO A CA 1
ATOM 803 C C . PRO A 1 102 ? 13.433 -3.549 -28.344 1.00 91.44 102 PRO A C 1
ATOM 805 O O . PRO A 1 102 ? 12.547 -3.200 -27.558 1.00 91.44 102 PRO A O 1
ATOM 808 N N . PHE A 1 103 ? 13.474 -4.771 -28.875 1.00 91.81 103 PHE A N 1
ATOM 809 C CA . PHE A 1 103 ? 12.494 -5.824 -28.615 1.00 91.81 103 PHE A CA 1
ATOM 810 C C . PHE A 1 103 ? 13.189 -7.086 -28.086 1.00 91.81 103 PHE A C 1
ATOM 812 O O . PHE A 1 103 ? 13.643 -7.924 -28.863 1.00 91.81 103 PHE A O 1
ATOM 819 N N . TRP A 1 104 ? 13.272 -7.218 -26.759 1.00 92.00 104 TRP A N 1
ATOM 820 C CA . TRP A 1 104 ? 13.911 -8.368 -26.105 1.00 92.00 104 TRP A CA 1
ATOM 821 C C . TRP A 1 104 ? 12.977 -9.580 -26.024 1.00 92.00 104 TRP A C 1
ATOM 823 O O . TRP A 1 104 ? 13.361 -10.693 -26.372 1.00 92.00 104 TRP A O 1
ATOM 833 N N . ASN A 1 105 ? 11.734 -9.370 -25.575 1.00 91.81 105 ASN A N 1
ATOM 834 C CA . ASN A 1 105 ? 10.749 -10.425 -25.308 1.00 91.81 105 ASN A CA 1
ATOM 835 C C . ASN A 1 105 ? 11.309 -11.594 -24.467 1.00 91.81 105 ASN A C 1
ATOM 837 O O . ASN A 1 105 ? 11.086 -12.775 -24.755 1.00 91.81 105 ASN A O 1
ATOM 841 N N . GLU A 1 106 ? 12.032 -11.249 -23.404 1.00 90.75 106 GLU A N 1
ATOM 842 C CA . GLU A 1 106 ? 12.683 -12.195 -22.500 1.00 90.75 106 GLU A CA 1
ATOM 843 C C . GLU A 1 106 ? 11.921 -12.335 -21.184 1.00 90.75 106 GLU A C 1
ATOM 845 O O . GLU A 1 106 ? 11.145 -11.469 -20.782 1.00 90.75 106 GLU A O 1
ATOM 850 N N . SER A 1 107 ? 12.104 -13.468 -20.506 1.00 91.81 107 SER A N 1
ATOM 851 C CA . SER A 1 107 ? 11.515 -13.722 -19.192 1.00 91.81 107 SER A CA 1
ATOM 852 C C . SER A 1 107 ? 12.559 -14.297 -18.256 1.00 91.81 107 SER A C 1
ATOM 854 O O . SER A 1 107 ? 13.221 -15.277 -18.590 1.00 91.81 107 SER A O 1
ATOM 856 N N . VAL A 1 108 ? 12.658 -13.698 -17.079 1.00 90.50 108 VAL A N 1
ATOM 857 C CA . VAL A 1 108 ? 13.595 -14.056 -16.020 1.00 90.50 108 VAL A CA 1
ATOM 858 C C . VAL A 1 108 ? 12.801 -14.428 -14.776 1.00 90.50 108 VAL A C 1
ATOM 860 O O . VAL A 1 108 ? 11.776 -13.816 -14.476 1.00 90.50 108 VAL A O 1
ATOM 863 N N . GLU A 1 109 ? 13.282 -15.431 -14.048 1.00 89.44 109 GLU A N 1
ATOM 864 C CA . GLU A 1 109 ? 12.801 -15.751 -12.709 1.00 89.44 109 GLU A CA 1
ATOM 865 C C . GLU A 1 109 ? 13.883 -15.408 -11.691 1.00 89.44 109 GLU A C 1
ATOM 867 O O . GLU A 1 109 ? 14.982 -15.956 -11.747 1.00 89.44 109 GLU A O 1
ATOM 872 N N . LEU A 1 110 ? 13.563 -14.509 -10.766 1.00 86.81 110 LEU A N 1
ATOM 873 C CA . LEU A 1 110 ? 14.414 -14.164 -9.637 1.00 86.81 110 LEU A CA 1
ATOM 874 C C . LEU A 1 110 ? 13.881 -14.858 -8.381 1.00 86.81 110 LEU A C 1
ATOM 876 O O . LEU A 1 110 ? 12.661 -14.926 -8.194 1.00 86.81 110 LEU A O 1
ATOM 880 N N . PRO A 1 111 ? 14.753 -15.400 -7.523 1.00 83.06 111 PRO A N 1
ATOM 881 C CA . PRO A 1 111 ? 14.321 -15.963 -6.256 1.00 83.06 111 PRO A CA 1
ATOM 882 C C . PRO A 1 111 ? 13.733 -14.869 -5.357 1.00 83.06 111 PRO A C 1
ATOM 884 O O . PRO A 1 111 ? 14.290 -13.776 -5.241 1.00 83.06 111 PRO A O 1
ATOM 887 N N . LEU A 1 112 ? 12.609 -15.176 -4.705 1.00 76.00 112 LEU A N 1
ATOM 888 C CA . LEU A 1 112 ? 12.104 -14.382 -3.592 1.00 76.00 112 LEU A CA 1
ATOM 889 C C . LEU A 1 112 ? 12.642 -15.011 -2.303 1.00 76.00 112 LEU A C 1
ATOM 891 O O . LEU A 1 112 ? 12.004 -15.877 -1.701 1.00 76.00 112 LEU A O 1
ATOM 895 N N . SER A 1 113 ? 13.868 -14.647 -1.939 1.00 63.16 113 SER A N 1
ATOM 896 C CA . SER A 1 113 ? 14.514 -15.125 -0.720 1.00 63.16 113 SER A CA 1
ATOM 897 C C . SER A 1 113 ? 14.042 -14.266 0.448 1.00 63.16 113 SER A C 1
ATOM 899 O O . SER A 1 113 ? 14.636 -13.237 0.758 1.00 63.16 113 SER A O 1
ATOM 901 N N . ASN A 1 114 ? 12.953 -14.661 1.101 1.00 55.09 114 ASN A N 1
ATOM 902 C CA . ASN A 1 114 ? 12.632 -14.064 2.389 1.00 55.09 114 ASN A CA 1
ATOM 903 C C . ASN A 1 114 ? 13.463 -14.758 3.467 1.00 55.09 114 ASN A C 1
ATOM 905 O O . ASN A 1 114 ? 13.455 -15.983 3.572 1.00 55.09 114 ASN A O 1
ATOM 909 N N . GLN A 1 115 ? 14.148 -13.970 4.298 1.00 47.06 115 GLN A N 1
ATOM 910 C CA . GLN A 1 115 ? 14.738 -14.467 5.548 1.00 47.06 115 GLN A CA 1
ATOM 911 C C . GLN A 1 115 ? 13.660 -14.972 6.527 1.00 47.06 115 GLN A C 1
ATOM 913 O O . GLN A 1 115 ? 13.965 -15.683 7.480 1.00 47.06 115 GLN A O 1
ATOM 918 N N . HIS A 1 116 ? 12.394 -14.630 6.273 1.00 45.56 116 HIS A N 1
ATOM 919 C CA . HIS A 1 116 ? 11.232 -15.087 7.015 1.00 45.56 116 HIS A CA 1
ATOM 920 C C . HIS A 1 116 ? 10.394 -16.018 6.136 1.00 45.56 116 HIS A C 1
ATOM 922 O O . HIS A 1 116 ? 9.973 -15.645 5.044 1.00 45.56 116 HIS A O 1
ATOM 928 N N . GLU A 1 117 ? 10.137 -17.233 6.620 1.00 48.44 117 GLU A N 1
ATOM 929 C CA . GLU A 1 117 ? 9.395 -18.289 5.911 1.00 48.44 117 GLU A CA 1
ATOM 930 C C . GLU A 1 117 ? 7.944 -17.908 5.551 1.00 48.44 117 GLU A C 1
ATOM 932 O O . GLU A 1 117 ? 7.292 -18.623 4.787 1.00 48.44 117 GLU A O 1
ATOM 937 N N . ASP A 1 118 ? 7.454 -16.776 6.063 1.00 56.00 118 ASP A N 1
ATOM 938 C CA . ASP A 1 118 ? 6.092 -16.289 5.895 1.00 56.00 118 ASP A CA 1
ATOM 939 C C . ASP A 1 118 ? 6.051 -14.922 5.186 1.00 56.00 118 ASP A C 1
ATOM 941 O O . ASP A 1 118 ? 6.582 -13.917 5.677 1.00 56.00 118 ASP A O 1
ATOM 945 N N . TYR A 1 119 ? 5.386 -14.880 4.026 1.00 55.78 119 TYR A N 1
ATOM 946 C CA . TYR A 1 119 ? 5.144 -13.660 3.244 1.00 55.78 119 TYR A CA 1
ATOM 947 C C . TYR A 1 119 ? 4.188 -12.686 3.945 1.00 55.78 119 TYR A C 1
ATOM 949 O O . TYR A 1 119 ? 4.090 -11.528 3.544 1.00 55.78 119 TYR A O 1
ATOM 957 N N . LEU A 1 120 ? 3.507 -13.147 4.997 1.00 54.19 120 LEU A N 1
ATOM 958 C CA . LEU A 1 120 ? 2.664 -12.322 5.849 1.00 54.19 120 LEU A CA 1
ATOM 959 C C . LEU A 1 120 ? 3.474 -11.498 6.851 1.00 54.19 120 LEU A C 1
ATOM 961 O O . LEU A 1 120 ? 2.919 -10.576 7.434 1.00 54.19 120 LEU A O 1
ATOM 965 N N . SER A 1 121 ? 4.763 -11.783 7.067 1.00 57.97 121 SER A N 1
ATOM 966 C CA . SER A 1 121 ? 5.583 -11.024 8.021 1.00 57.97 121 SER A CA 1
ATOM 967 C C . SER A 1 121 ? 5.772 -9.555 7.599 1.00 57.97 121 SER A C 1
ATOM 969 O O . SER A 1 121 ? 5.872 -9.235 6.416 1.00 57.97 121 SER A O 1
ATOM 971 N N . SER A 1 122 ? 5.834 -8.650 8.583 1.00 53.34 122 SER A N 1
ATOM 972 C CA . SER A 1 122 ? 5.896 -7.184 8.397 1.00 53.34 122 SER A CA 1
ATOM 973 C C . SER A 1 122 ? 7.063 -6.713 7.497 1.00 53.34 122 SER A C 1
ATOM 975 O O . SER A 1 122 ? 6.946 -5.688 6.837 1.00 53.34 122 SER A O 1
ATOM 977 N N . GLY A 1 123 ? 8.136 -7.507 7.352 1.00 58.41 123 GLY A N 1
ATOM 978 C CA . GLY A 1 123 ? 9.275 -7.220 6.462 1.00 58.41 123 GLY A CA 1
ATOM 979 C C . GLY A 1 123 ? 9.366 -8.068 5.184 1.00 58.41 123 GLY A C 1
ATOM 980 O O . GLY A 1 123 ? 10.231 -7.817 4.350 1.00 58.41 123 GLY A O 1
ATOM 981 N N . ALA A 1 124 ? 8.497 -9.065 4.986 1.00 60.72 124 ALA A N 1
ATOM 982 C CA . ALA A 1 124 ? 8.617 -10.017 3.872 1.00 60.72 124 ALA A CA 1
ATOM 983 C C . ALA A 1 124 ? 8.412 -9.408 2.477 1.00 60.72 124 ALA A C 1
ATOM 985 O O . ALA A 1 124 ? 8.815 -10.003 1.479 1.00 60.72 124 ALA A O 1
ATOM 986 N N . LEU A 1 125 ? 7.738 -8.263 2.398 1.00 66.81 125 LEU A N 1
ATOM 987 C CA . LEU A 1 125 ? 7.468 -7.550 1.149 1.00 66.81 125 LEU A CA 1
ATOM 988 C C . LEU A 1 125 ? 8.247 -6.231 1.067 1.00 66.81 125 LEU A C 1
ATOM 990 O O . LEU A 1 125 ? 7.977 -5.405 0.193 1.00 66.81 125 LEU A O 1
ATOM 994 N N . GLN A 1 126 ? 9.212 -6.025 1.968 1.00 69.00 126 GLN A N 1
ATOM 995 C CA . GLN A 1 126 ? 10.067 -4.849 1.965 1.00 69.00 126 GLN A CA 1
ATOM 996 C C . GLN A 1 126 ? 11.137 -4.999 0.879 1.00 69.00 126 GLN A C 1
ATOM 998 O O . GLN A 1 126 ? 11.919 -5.947 0.877 1.00 69.00 126 GLN A O 1
ATOM 1003 N N . GLY A 1 127 ? 11.171 -4.056 -0.062 1.00 77.69 127 GLY A N 1
ATOM 1004 C CA . GLY A 1 127 ? 12.171 -4.031 -1.125 1.00 77.69 127 GLY A CA 1
ATOM 1005 C C . GLY A 1 127 ? 11.623 -3.580 -2.472 1.00 77.69 127 GLY A C 1
ATOM 1006 O O . GLY A 1 127 ? 10.421 -3.368 -2.658 1.00 77.69 127 GLY A O 1
ATOM 1007 N N . THR A 1 128 ? 12.536 -3.431 -3.426 1.00 87.25 128 THR A N 1
ATOM 1008 C CA . THR A 1 128 ? 12.244 -3.017 -4.799 1.00 87.25 128 THR A CA 1
ATOM 1009 C C . THR A 1 128 ? 12.954 -3.929 -5.782 1.00 87.25 128 THR A C 1
ATOM 1011 O O . THR A 1 128 ? 14.101 -4.315 -5.563 1.00 87.25 128 THR A O 1
ATOM 1014 N N . ILE A 1 129 ? 12.285 -4.231 -6.887 1.00 90.56 129 ILE A N 1
ATOM 1015 C CA . ILE A 1 129 ? 12.911 -4.836 -8.060 1.00 90.56 129 ILE A CA 1
ATOM 1016 C C . ILE A 1 129 ? 13.345 -3.708 -8.977 1.00 90.56 129 ILE A C 1
ATOM 1018 O O . ILE A 1 129 ? 12.515 -2.882 -9.367 1.00 90.56 129 ILE A O 1
ATOM 1022 N N . SER A 1 130 ? 14.622 -3.705 -9.333 1.00 93.38 130 SER A N 1
ATOM 1023 C CA . SER A 1 130 ? 15.209 -2.693 -10.202 1.00 93.38 130 SER A CA 1
ATOM 1024 C C . SER A 1 130 ? 15.436 -3.287 -11.586 1.00 93.38 130 SER A C 1
ATOM 1026 O O . SER A 1 130 ? 16.132 -4.290 -11.740 1.00 93.38 130 SER A O 1
ATOM 1028 N N . VAL A 1 131 ? 14.841 -2.676 -12.608 1.00 94.81 131 VAL A N 1
ATOM 1029 C CA . VAL A 1 131 ? 15.093 -2.990 -14.018 1.00 94.81 131 VAL A CA 1
ATOM 1030 C C . VAL A 1 131 ? 15.961 -1.877 -14.584 1.00 94.81 131 VAL A C 1
ATOM 1032 O O . VAL A 1 131 ? 15.469 -0.793 -14.883 1.00 94.81 131 VAL A O 1
ATOM 1035 N N . ASN A 1 132 ? 17.257 -2.139 -14.707 1.00 95.12 132 ASN A N 1
ATOM 1036 C CA . ASN A 1 132 ? 18.246 -1.204 -15.224 1.00 95.12 132 ASN A CA 1
ATOM 1037 C C . ASN A 1 132 ? 18.476 -1.433 -16.720 1.00 95.12 132 ASN A C 1
ATOM 1039 O O . ASN A 1 132 ? 18.625 -2.573 -17.162 1.00 95.12 132 ASN A O 1
ATOM 1043 N N . VAL A 1 133 ? 18.572 -0.351 -17.488 1.00 94.69 133 VAL A N 1
ATOM 1044 C CA . VAL A 1 133 ? 18.895 -0.383 -18.918 1.00 94.69 133 VAL A CA 1
ATOM 1045 C C . VAL A 1 133 ? 20.313 0.130 -19.120 1.00 94.69 133 VAL A C 1
ATOM 1047 O O . VAL A 1 133 ? 20.676 1.198 -18.627 1.00 94.69 133 VAL A O 1
ATOM 1050 N N . TYR A 1 134 ? 21.109 -0.626 -19.865 1.00 93.81 134 TYR A N 1
ATOM 1051 C CA . TYR A 1 134 ? 22.484 -0.283 -20.204 1.00 93.81 134 TYR A CA 1
ATOM 1052 C C . TYR A 1 134 ? 22.693 -0.317 -21.709 1.00 93.81 134 TYR A C 1
ATOM 1054 O O . TYR A 1 134 ? 22.108 -1.156 -22.382 1.00 93.81 134 TYR A O 1
ATOM 1062 N N . ASP A 1 135 ? 23.575 0.533 -22.217 1.00 92.88 135 ASP A N 1
ATOM 1063 C CA . ASP A 1 135 ? 24.103 0.481 -23.575 1.00 92.88 135 ASP A CA 1
ATOM 1064 C C . ASP A 1 135 ? 25.481 -0.196 -23.592 1.00 92.88 135 ASP A C 1
ATOM 1066 O O . ASP A 1 135 ? 26.373 0.179 -22.829 1.00 92.88 135 ASP A O 1
ATOM 1070 N N . LEU A 1 136 ? 25.663 -1.192 -24.462 1.00 90.44 136 LEU A N 1
ATOM 1071 C CA . LEU A 1 136 ? 26.930 -1.895 -24.645 1.00 90.44 136 LEU A CA 1
ATOM 1072 C C . LEU A 1 136 ? 27.856 -1.142 -25.617 1.00 90.44 136 LEU A C 1
ATOM 1074 O O . LEU A 1 136 ? 27.607 -1.055 -26.829 1.00 90.44 136 LEU A O 1
ATOM 1078 N N . ILE A 1 137 ? 28.982 -0.657 -25.107 1.00 85.62 137 ILE A N 1
ATOM 1079 C CA . ILE A 1 137 ? 30.029 0.031 -25.864 1.00 85.62 137 ILE A CA 1
ATOM 1080 C C . ILE A 1 137 ? 31.136 -0.991 -26.157 1.00 85.62 137 ILE A C 1
ATOM 1082 O O . ILE A 1 137 ? 31.782 -1.482 -25.237 1.00 85.62 137 ILE A O 1
ATOM 1086 N N . ASP A 1 138 ? 31.348 -1.338 -27.433 1.00 71.38 138 ASP A N 1
ATOM 1087 C CA . ASP A 1 138 ? 32.441 -2.252 -27.798 1.00 71.38 138 ASP A CA 1
ATOM 1088 C C . ASP A 1 138 ? 33.777 -1.574 -27.487 1.00 71.38 138 ASP A C 1
ATOM 1090 O O . ASP A 1 138 ? 34.092 -0.526 -28.058 1.00 71.38 138 ASP A O 1
ATOM 1094 N N . SER A 1 139 ? 34.604 -2.209 -26.660 1.00 57.38 139 SER A N 1
ATOM 1095 C CA . SER A 1 139 ? 36.000 -1.826 -26.462 1.00 57.38 139 SER A CA 1
ATOM 1096 C C . SER A 1 139 ? 36.849 -2.309 -27.643 1.00 57.38 139 SER A C 1
ATOM 1098 O O . SER A 1 139 ? 37.730 -3.147 -27.520 1.00 57.38 139 SER A O 1
ATOM 1100 N N . ARG A 1 140 ? 36.650 -1.748 -28.841 1.00 53.53 140 ARG A N 1
ATOM 1101 C CA . ARG A 1 140 ? 37.566 -2.022 -29.973 1.00 53.53 140 ARG A CA 1
ATOM 1102 C C . ARG A 1 140 ? 38.971 -1.415 -29.793 1.00 53.53 140 ARG A C 1
ATOM 1104 O O . ARG A 1 140 ? 39.746 -1.420 -30.743 1.00 53.53 140 ARG A O 1
ATOM 1111 N N . ALA A 1 141 ? 39.293 -0.855 -28.624 1.00 51.78 141 ALA A N 1
ATOM 1112 C CA . ALA A 1 141 ? 40.464 -0.004 -28.413 1.00 51.78 141 ALA A CA 1
ATOM 1113 C C . ALA A 1 141 ? 41.389 -0.419 -27.248 1.00 51.78 141 ALA A C 1
ATOM 1115 O O . ALA A 1 141 ? 42.371 0.279 -27.005 1.00 51.78 141 ALA A O 1
ATOM 1116 N N . SER A 1 142 ? 41.137 -1.529 -26.548 1.00 48.69 142 SER A N 1
ATOM 1117 C CA . SER A 1 142 ? 42.017 -2.020 -25.474 1.00 48.69 142 SER A CA 1
ATOM 1118 C C . SER A 1 142 ? 42.120 -3.544 -25.500 1.00 48.69 142 SER A C 1
ATOM 1120 O O . SER A 1 142 ? 41.100 -4.211 -25.628 1.00 48.69 142 SER A O 1
ATOM 1122 N N . ASP A 1 143 ? 43.334 -4.080 -25.331 1.00 53.97 143 ASP A N 1
ATOM 1123 C CA . ASP A 1 143 ? 43.625 -5.524 -25.174 1.00 53.97 143 ASP A CA 1
ATOM 1124 C C . ASP A 1 143 ? 42.942 -6.156 -23.938 1.00 53.97 143 ASP A C 1
ATOM 1126 O O . ASP A 1 143 ? 42.973 -7.372 -23.757 1.00 53.97 143 ASP A O 1
ATOM 1130 N N . ASP A 1 144 ? 42.300 -5.342 -23.096 1.00 55.28 144 ASP A N 1
ATOM 1131 C CA . ASP A 1 144 ? 41.434 -5.793 -22.015 1.00 55.28 144 ASP A CA 1
ATOM 1132 C C . ASP A 1 144 ? 40.009 -6.025 -22.556 1.00 55.28 144 ASP A C 1
ATOM 1134 O O . ASP A 1 144 ? 39.259 -5.078 -22.810 1.00 55.28 144 ASP A O 1
ATOM 1138 N N . GLU A 1 145 ? 39.635 -7.299 -22.719 1.00 54.59 145 GLU A N 1
ATOM 1139 C CA . GLU A 1 145 ? 38.318 -7.813 -23.150 1.00 54.59 145 GLU A CA 1
ATOM 1140 C C . GLU A 1 145 ? 37.176 -7.523 -22.141 1.00 54.59 145 GLU A C 1
ATOM 1142 O O . GLU A 1 145 ? 36.342 -8.383 -21.848 1.00 54.59 145 GLU A O 1
ATOM 1147 N N . GLN A 1 146 ? 37.126 -6.332 -21.542 1.00 58.47 146 GLN A N 1
ATOM 1148 C CA . GLN A 1 146 ? 36.001 -5.921 -20.706 1.00 58.47 146 GLN A CA 1
ATOM 1149 C C . GLN A 1 146 ? 34.996 -5.117 -21.526 1.00 58.47 146 GLN A C 1
ATOM 1151 O O . GLN A 1 146 ? 35.254 -3.988 -21.940 1.00 58.47 146 GLN A O 1
ATOM 1156 N N . ASP A 1 147 ? 33.821 -5.713 -21.715 1.00 67.56 147 ASP A N 1
ATOM 1157 C CA . ASP A 1 147 ? 32.620 -5.046 -22.207 1.00 67.56 147 ASP A CA 1
ATOM 1158 C C . ASP A 1 147 ? 32.315 -3.808 -21.346 1.00 67.56 147 ASP A C 1
ATOM 1160 O O . ASP A 1 147 ? 31.906 -3.923 -20.184 1.00 67.56 147 ASP A O 1
ATOM 1164 N N . VAL A 1 148 ? 32.479 -2.612 -21.915 1.00 82.31 148 VAL A N 1
ATOM 1165 C CA . VAL A 1 148 ? 32.117 -1.360 -21.243 1.00 82.31 148 VAL A CA 1
ATOM 1166 C C . VAL A 1 148 ? 30.623 -1.122 -21.442 1.00 82.31 148 VAL A C 1
ATOM 1168 O O . VAL A 1 148 ? 30.118 -1.136 -22.563 1.00 82.31 148 VAL A O 1
ATOM 1171 N N . ALA A 1 149 ? 29.894 -0.895 -20.352 1.00 87.81 149 ALA A N 1
ATOM 1172 C CA . ALA A 1 149 ? 28.461 -0.630 -20.391 1.00 87.81 149 ALA A CA 1
ATOM 1173 C C . ALA A 1 149 ? 28.146 0.737 -19.783 1.00 87.81 149 ALA A C 1
ATOM 1175 O O . ALA A 1 149 ? 28.592 1.044 -18.678 1.00 87.81 149 ALA A O 1
ATOM 1176 N N . PHE A 1 150 ? 27.345 1.537 -20.483 1.00 90.62 150 PHE A N 1
ATOM 1177 C CA . PHE A 1 150 ? 26.859 2.823 -19.993 1.00 90.62 150 PHE A CA 1
ATOM 1178 C C . PHE A 1 150 ? 25.424 2.688 -19.493 1.00 90.62 150 PHE A C 1
ATOM 1180 O O . PHE A 1 150 ? 24.597 2.065 -20.147 1.00 90.62 150 PHE A O 1
ATOM 1187 N N . TRP A 1 151 ? 25.113 3.250 -18.332 1.00 92.88 151 TRP A N 1
ATOM 1188 C CA . TRP A 1 151 ? 23.774 3.163 -17.753 1.00 92.88 151 TRP A CA 1
ATOM 1189 C C . TRP A 1 151 ? 22.848 4.231 -18.343 1.00 92.88 151 TRP A C 1
ATOM 1191 O O . TRP A 1 151 ? 23.143 5.420 -18.249 1.00 92.88 151 TRP A O 1
ATOM 1201 N N . LEU A 1 152 ? 21.732 3.811 -18.943 1.00 92.44 152 LEU A N 1
ATOM 1202 C CA . LEU A 1 152 ? 20.755 4.705 -19.578 1.00 92.44 152 LEU A CA 1
ATOM 1203 C C . LEU A 1 152 ? 19.615 5.107 -18.632 1.00 92.44 152 LEU A C 1
ATOM 1205 O O . LEU A 1 152 ? 18.996 6.152 -18.823 1.00 92.44 152 LEU A O 1
ATOM 1209 N N . GLY A 1 153 ? 19.321 4.284 -17.626 1.00 93.81 153 GLY A N 1
ATOM 1210 C CA . GLY A 1 153 ? 18.250 4.546 -16.671 1.00 93.81 153 GLY A CA 1
ATOM 1211 C C . GLY A 1 153 ? 17.681 3.282 -16.044 1.00 93.81 153 GLY A C 1
ATOM 1212 O O . GLY A 1 153 ? 18.203 2.179 -16.225 1.00 93.81 153 GLY A O 1
ATOM 1213 N N . PHE A 1 154 ? 16.600 3.451 -15.287 1.00 95.25 154 PHE A N 1
ATOM 1214 C CA . PHE A 1 154 ? 16.006 2.374 -14.504 1.00 95.25 154 PHE A CA 1
ATOM 1215 C C . PHE A 1 154 ? 14.495 2.517 -14.310 1.00 95.25 154 PHE A C 1
ATOM 1217 O O . PHE A 1 154 ? 13.926 3.603 -14.437 1.00 95.25 154 PHE A O 1
ATOM 1224 N N . VAL A 1 155 ? 13.856 1.410 -13.939 1.00 95.69 155 VAL A N 1
ATOM 1225 C CA . VAL A 1 155 ? 12.502 1.368 -13.377 1.00 95.69 155 VAL A CA 1
ATOM 1226 C C . VAL A 1 155 ? 12.540 0.562 -12.084 1.00 95.69 155 VAL A C 1
ATOM 1228 O O . VAL A 1 155 ? 12.981 -0.585 -12.094 1.00 95.69 155 VAL A O 1
ATOM 1231 N N . ASN A 1 156 ? 12.041 1.144 -10.991 1.00 93.44 156 ASN A N 1
ATOM 1232 C CA . ASN A 1 156 ? 11.919 0.461 -9.704 1.00 93.44 156 ASN A CA 1
ATOM 1233 C C . ASN A 1 156 ? 10.462 0.104 -9.429 1.00 93.44 156 ASN A C 1
ATOM 1235 O O . ASN A 1 156 ? 9.588 0.969 -9.463 1.00 93.44 156 ASN A O 1
ATOM 1239 N N . VAL A 1 157 ? 10.214 -1.164 -9.113 1.00 90.00 157 VAL A N 1
ATOM 1240 C CA . VAL A 1 157 ? 8.889 -1.667 -8.746 1.00 90.00 157 VAL A CA 1
ATOM 1241 C C . VAL A 1 157 ? 8.929 -2.152 -7.296 1.00 90.00 157 VAL A C 1
ATOM 1243 O O . VAL A 1 157 ? 9.655 -3.107 -7.006 1.00 90.00 157 VAL A O 1
ATOM 1246 N N . PRO A 1 158 ? 8.178 -1.528 -6.370 1.00 86.69 158 PRO A N 1
ATOM 1247 C CA . PRO A 1 158 ? 8.068 -2.008 -4.997 1.00 86.69 158 PRO A CA 1
ATOM 1248 C C . PRO A 1 158 ? 7.478 -3.417 -4.939 1.00 86.69 158 PRO A C 1
ATOM 1250 O O . PRO A 1 158 ? 6.477 -3.706 -5.596 1.00 86.69 158 PRO A O 1
ATOM 1253 N N . LEU A 1 159 ? 8.060 -4.284 -4.112 1.00 80.56 159 LEU A N 1
ATOM 1254 C CA . LEU A 1 159 ? 7.613 -5.669 -3.975 1.00 80.56 159 LEU A CA 1
ATOM 1255 C C . LEU A 1 159 ? 6.179 -5.765 -3.424 1.00 80.56 159 LEU A C 1
ATOM 1257 O O . LEU A 1 159 ? 5.404 -6.603 -3.881 1.00 80.56 159 LEU A O 1
ATOM 1261 N N . VAL A 1 160 ? 5.788 -4.844 -2.535 1.00 76.00 160 VAL A N 1
ATOM 1262 C CA . VAL A 1 160 ? 4.402 -4.703 -2.048 1.00 76.00 160 VAL A CA 1
ATOM 1263 C C . VAL A 1 160 ? 3.407 -4.574 -3.204 1.00 76.00 160 VAL A C 1
ATOM 1265 O O . VAL A 1 160 ? 2.375 -5.237 -3.200 1.00 76.00 160 VAL A O 1
ATOM 1268 N N . ALA A 1 161 ? 3.728 -3.789 -4.238 1.00 77.62 161 ALA A N 1
ATOM 1269 C CA . ALA A 1 161 ? 2.835 -3.611 -5.382 1.00 77.62 161 ALA A CA 1
ATOM 1270 C C . ALA A 1 161 ? 2.623 -4.923 -6.163 1.00 77.62 161 ALA A C 1
ATOM 1272 O O . ALA A 1 161 ? 1.545 -5.151 -6.709 1.00 77.62 161 ALA A O 1
ATOM 1273 N N . LEU A 1 162 ? 3.633 -5.799 -6.197 1.00 77.81 162 LEU A N 1
ATOM 1274 C CA . LEU A 1 162 ? 3.561 -7.104 -6.862 1.00 77.81 162 LEU A CA 1
ATOM 1275 C C . LEU A 1 162 ? 2.800 -8.155 -6.058 1.00 77.81 162 LEU A C 1
ATOM 1277 O O . LEU A 1 162 ? 2.270 -9.085 -6.656 1.00 77.81 162 LEU A O 1
ATOM 1281 N N . ALA A 1 163 ? 2.774 -8.032 -4.732 1.00 71.19 163 ALA A N 1
ATOM 1282 C CA . ALA A 1 163 ? 2.043 -8.942 -3.856 1.00 71.19 163 ALA A CA 1
ATOM 1283 C C . ALA A 1 163 ? 0.559 -8.575 -3.736 1.00 71.19 163 ALA A C 1
ATOM 1285 O O . ALA A 1 163 ? -0.280 -9.463 -3.619 1.00 71.19 163 ALA A O 1
ATOM 1286 N N . SER A 1 164 ? 0.228 -7.283 -3.804 1.00 65.06 164 SER A N 1
ATOM 1287 C CA . SER A 1 164 ? -1.162 -6.815 -3.743 1.00 65.06 164 SER A CA 1
ATOM 1288 C C . SER A 1 164 ? -1.957 -7.083 -5.026 1.00 65.06 164 SER A C 1
ATOM 1290 O O . SER A 1 164 ? -3.185 -7.071 -4.997 1.00 65.06 164 SER A O 1
ATOM 1292 N N . ALA A 1 165 ? -1.287 -7.318 -6.157 1.00 65.00 165 ALA A N 1
ATOM 1293 C CA . ALA A 1 165 ? -1.919 -7.571 -7.449 1.00 65.00 165 ALA A CA 1
ATOM 1294 C C . ALA A 1 165 ? -1.594 -8.982 -7.968 1.00 65.00 165 ALA A C 1
ATOM 1296 O O . ALA A 1 165 ? -0.519 -9.517 -7.722 1.00 65.00 165 ALA A O 1
ATOM 1297 N N . ALA A 1 166 ? -2.465 -9.558 -8.805 1.00 68.00 166 ALA A N 1
ATOM 1298 C CA . ALA A 1 166 ? -2.198 -10.831 -9.502 1.00 68.00 166 ALA A CA 1
ATOM 1299 C C . ALA A 1 166 ? -1.026 -10.758 -10.519 1.00 68.00 166 ALA A C 1
ATOM 1301 O O . ALA A 1 166 ? -0.688 -11.746 -11.178 1.00 68.00 166 ALA A O 1
ATOM 1302 N N . GLY A 1 167 ? -0.426 -9.577 -10.660 1.00 78.19 167 GLY A N 1
ATOM 1303 C CA . GLY A 1 167 ? 0.650 -9.220 -11.570 1.00 78.19 167 GLY A CA 1
ATOM 1304 C C . GLY A 1 167 ? 0.475 -7.780 -12.048 1.00 78.19 167 GLY A C 1
ATOM 1305 O O . GLY A 1 167 ? -0.648 -7.289 -12.160 1.00 78.19 167 GLY A O 1
ATOM 1306 N N . ILE A 1 168 ? 1.579 -7.100 -12.339 1.00 87.38 168 ILE A N 1
ATOM 1307 C CA . ILE A 1 168 ? 1.576 -5.753 -12.916 1.00 87.38 168 ILE A CA 1
ATOM 1308 C C . ILE A 1 168 ? 2.028 -5.868 -14.368 1.00 87.38 168 ILE A C 1
ATOM 1310 O O . ILE A 1 168 ? 3.040 -6.507 -14.654 1.00 87.38 168 ILE A O 1
ATOM 1314 N N . ARG A 1 169 ? 1.290 -5.251 -15.291 1.00 92.19 169 ARG A N 1
ATOM 1315 C CA . ARG A 1 169 ? 1.618 -5.227 -16.719 1.00 92.19 169 ARG A CA 1
ATOM 1316 C C . ARG A 1 169 ? 1.353 -3.848 -17.298 1.00 92.19 169 ARG A C 1
ATOM 1318 O O . ARG A 1 169 ? 0.285 -3.290 -17.065 1.00 92.19 169 ARG A O 1
ATOM 1325 N N . GLY A 1 170 ? 2.278 -3.349 -18.109 1.00 92.44 170 GLY A N 1
ATOM 1326 C CA . GLY A 1 170 ? 2.071 -2.115 -18.854 1.00 92.44 170 GLY A CA 1
ATOM 1327 C C . GLY A 1 170 ? 3.365 -1.454 -19.304 1.00 92.44 170 GLY A C 1
ATOM 1328 O O . GLY A 1 170 ? 4.434 -2.064 -19.308 1.00 92.44 170 GLY A O 1
ATOM 1329 N N . HIS A 1 171 ? 3.233 -0.181 -19.670 1.00 93.38 171 HIS A N 1
ATOM 1330 C CA . HIS A 1 171 ? 4.342 0.684 -20.046 1.00 93.38 171 HIS A CA 1
ATOM 1331 C C . HIS A 1 171 ? 4.784 1.505 -18.839 1.00 93.38 171 HIS A C 1
ATOM 1333 O O . HIS A 1 171 ? 4.011 2.294 -18.300 1.00 93.38 171 HIS A O 1
ATOM 1339 N N . PHE A 1 172 ? 6.034 1.332 -18.433 1.00 94.38 172 PHE A N 1
ATOM 1340 C CA . PHE A 1 172 ? 6.615 2.014 -17.288 1.00 94.38 172 PHE A CA 1
ATOM 1341 C C . PHE A 1 172 ? 7.574 3.084 -17.772 1.00 94.38 172 PHE A C 1
ATOM 1343 O O . PHE A 1 172 ? 8.480 2.799 -18.556 1.00 94.38 172 PHE A O 1
ATOM 1350 N N . LYS A 1 173 ? 7.378 4.315 -17.305 1.00 94.81 173 LYS A N 1
ATOM 1351 C CA . LYS A 1 173 ? 8.291 5.415 -17.604 1.00 94.81 173 LYS A CA 1
ATOM 1352 C C . LYS A 1 173 ? 9.642 5.144 -16.943 1.00 94.81 173 LYS A C 1
ATOM 1354 O O . LYS A 1 173 ? 9.705 4.889 -15.743 1.00 94.81 173 LYS A O 1
ATOM 1359 N N . MET A 1 174 ? 10.707 5.189 -17.735 1.00 94.12 174 MET A N 1
ATOM 1360 C CA . MET A 1 174 ? 12.071 4.996 -17.259 1.00 94.12 174 MET A CA 1
ATOM 1361 C C . MET A 1 174 ? 12.597 6.286 -16.631 1.00 94.12 174 MET A C 1
ATOM 1363 O O . MET A 1 174 ? 12.508 7.360 -17.230 1.00 94.12 174 MET A O 1
ATOM 1367 N N . THR A 1 175 ? 13.197 6.170 -15.450 1.00 93.94 175 THR A N 1
ATOM 1368 C CA . THR A 1 175 ? 13.928 7.267 -14.817 1.00 93.94 175 THR A CA 1
ATOM 1369 C C . THR A 1 175 ? 15.345 7.306 -15.369 1.00 93.94 175 THR A C 1
ATOM 1371 O O . THR A 1 175 ? 16.075 6.316 -15.311 1.00 93.94 175 THR A O 1
ATOM 1374 N N . LYS A 1 176 ? 15.731 8.460 -15.908 1.00 91.38 176 LYS A N 1
ATOM 1375 C CA . LYS A 1 176 ? 17.037 8.705 -16.530 1.00 91.38 176 LYS A CA 1
ATOM 1376 C C . LYS A 1 176 ? 17.964 9.442 -15.563 1.00 91.38 176 LYS A C 1
ATOM 1378 O O . LYS A 1 176 ? 17.470 10.140 -14.673 1.00 91.38 176 LYS A O 1
ATOM 1383 N N . PRO A 1 177 ? 19.293 9.329 -15.715 1.00 89.44 177 PRO A N 1
ATOM 1384 C CA . PRO A 1 177 ? 20.217 10.176 -14.973 1.00 89.44 177 PRO A CA 1
ATOM 1385 C C . PRO A 1 177 ? 20.059 11.647 -15.380 1.00 89.44 177 PRO A C 1
ATOM 1387 O O . PRO A 1 177 ? 19.643 11.966 -16.491 1.00 89.44 177 PRO A O 1
ATOM 1390 N N . ALA A 1 178 ? 20.447 12.556 -14.482 1.00 85.06 178 ALA A N 1
ATOM 1391 C CA . ALA A 1 178 ? 20.322 13.998 -14.706 1.00 85.06 178 ALA A CA 1
ATOM 1392 C C . ALA A 1 178 ? 21.158 14.518 -15.893 1.00 85.06 178 ALA A C 1
ATOM 1394 O O . ALA A 1 178 ? 20.831 15.554 -16.465 1.00 85.06 178 ALA A O 1
ATOM 1395 N N . ALA A 1 179 ? 22.237 13.817 -16.254 1.00 85.25 179 ALA A N 1
ATOM 1396 C CA . ALA A 1 179 ? 23.089 14.156 -17.386 1.00 85.25 179 ALA A CA 1
ATOM 1397 C C . ALA A 1 179 ? 23.433 12.900 -18.198 1.00 85.25 179 ALA A C 1
ATOM 1399 O O . ALA A 1 179 ? 24.016 11.951 -17.674 1.00 85.25 179 ALA A O 1
ATOM 1400 N N . MET A 1 180 ? 23.105 12.929 -19.489 1.00 85.25 180 MET A N 1
ATOM 1401 C CA . MET A 1 180 ? 23.345 11.850 -20.449 1.00 85.25 180 MET A CA 1
ATOM 1402 C C . MET A 1 180 ? 24.539 12.200 -21.347 1.00 85.25 180 MET A C 1
ATOM 1404 O O . MET A 1 180 ? 24.387 12.655 -22.478 1.00 85.25 180 MET A O 1
ATOM 1408 N N . LEU A 1 181 ? 25.758 12.046 -20.824 1.00 85.06 181 LEU A N 1
ATOM 1409 C CA . LEU A 1 181 ? 26.975 12.407 -21.557 1.00 85.06 181 LEU A CA 1
ATOM 1410 C C . LEU A 1 181 ? 27.163 11.519 -22.794 1.00 85.06 181 LEU A C 1
ATOM 1412 O O . LEU A 1 181 ? 27.308 10.306 -22.672 1.00 85.06 181 LEU A O 1
ATOM 1416 N N . GLY A 1 182 ? 27.202 12.135 -23.977 1.00 86.44 182 GLY A N 1
ATOM 1417 C CA . GLY A 1 182 ? 27.388 11.424 -25.246 1.00 86.44 182 GLY A CA 1
ATOM 1418 C C . GLY A 1 182 ? 26.113 10.807 -25.825 1.00 86.44 182 GLY A C 1
ATOM 1419 O O . GLY A 1 182 ? 26.211 10.037 -26.780 1.00 86.44 182 GLY A O 1
ATOM 1420 N N . TYR A 1 183 ? 24.941 11.155 -25.284 1.00 90.62 183 TYR A N 1
ATOM 1421 C CA . TYR A 1 183 ? 23.646 10.745 -25.820 1.00 90.62 183 TYR A CA 1
ATOM 1422 C C . TYR A 1 183 ? 22.736 11.954 -26.041 1.00 90.62 183 TYR A C 1
ATOM 1424 O O . TYR A 1 183 ? 22.795 12.945 -25.314 1.00 90.62 183 TYR A O 1
ATOM 1432 N N . VAL A 1 184 ? 21.882 11.852 -27.053 1.00 87.94 184 VAL A N 1
ATOM 1433 C CA . VAL A 1 184 ? 20.784 12.777 -27.323 1.00 87.94 184 VAL A CA 1
ATOM 1434 C C . VAL A 1 184 ? 19.506 12.138 -26.799 1.00 87.94 184 VAL A C 1
ATOM 1436 O O . VAL A 1 184 ? 19.224 10.974 -27.093 1.00 87.94 184 VAL A O 1
ATOM 1439 N N . ASP A 1 185 ? 18.768 12.890 -25.988 1.00 83.06 185 ASP A N 1
ATOM 1440 C CA . ASP A 1 185 ? 17.519 12.446 -25.386 1.00 83.06 185 ASP A CA 1
ATOM 1441 C C . ASP A 1 185 ? 16.344 13.269 -25.924 1.00 83.06 185 ASP A C 1
ATOM 1443 O O . ASP A 1 185 ? 16.270 14.474 -25.689 1.00 83.06 185 ASP A O 1
ATOM 1447 N N . ASP A 1 186 ? 15.438 12.606 -26.643 1.00 74.69 186 ASP A N 1
ATOM 1448 C CA . ASP A 1 186 ? 14.345 13.240 -27.393 1.00 74.69 186 ASP A CA 1
ATOM 1449 C C . ASP A 1 186 ? 12.991 13.223 -26.656 1.00 74.69 186 ASP A C 1
ATOM 1451 O O . ASP A 1 186 ? 11.972 13.629 -27.219 1.00 74.69 186 ASP A O 1
ATOM 1455 N N . GLY A 1 187 ? 12.932 12.779 -25.395 1.00 83.62 187 GLY A N 1
ATOM 1456 C CA . GLY A 1 187 ? 11.695 12.866 -24.612 1.00 83.62 187 GLY A CA 1
ATOM 1457 C C . GLY A 1 187 ? 11.549 11.797 -23.544 1.00 83.62 187 GLY A C 1
ATOM 1458 O O . GLY A 1 187 ? 12.502 11.456 -22.862 1.00 83.62 187 GLY A O 1
ATOM 1459 N N . ASP A 1 188 ? 10.340 11.277 -23.356 1.00 90.38 188 ASP A N 1
ATOM 1460 C CA . ASP A 1 188 ? 10.076 10.237 -22.362 1.00 90.38 188 ASP A CA 1
ATOM 1461 C C . ASP A 1 188 ? 10.375 8.840 -22.924 1.00 90.38 188 ASP A C 1
ATOM 1463 O O . ASP A 1 188 ? 9.925 8.479 -24.010 1.00 90.38 188 ASP A O 1
ATOM 1467 N N . THR A 1 189 ? 11.103 8.031 -22.152 1.00 93.06 189 THR A N 1
ATOM 1468 C CA . THR A 1 189 ? 11.383 6.625 -22.480 1.00 93.06 189 THR A CA 1
ATOM 1469 C C . THR A 1 189 ? 10.462 5.718 -21.679 1.00 93.06 189 THR A C 1
ATOM 1471 O O . THR A 1 189 ? 10.282 5.921 -20.475 1.00 93.06 189 THR A O 1
ATOM 1474 N N . TYR A 1 190 ? 9.941 4.671 -22.317 1.00 94.88 190 TYR A N 1
ATOM 1475 C CA . TYR A 1 190 ? 9.065 3.695 -21.671 1.00 94.88 190 TYR A CA 1
ATOM 1476 C C . TYR A 1 190 ? 9.558 2.265 -21.871 1.00 94.88 190 TYR A C 1
ATOM 1478 O O . TYR A 1 190 ? 10.038 1.913 -22.945 1.00 94.88 190 TYR A O 1
ATOM 1486 N N . ILE A 1 191 ? 9.381 1.424 -20.854 1.00 94.81 191 ILE A N 1
ATOM 1487 C CA . ILE A 1 191 ? 9.663 -0.014 -20.887 1.00 94.81 191 ILE A CA 1
ATOM 1488 C C . ILE A 1 191 ? 8.336 -0.772 -20.813 1.00 94.81 191 ILE A C 1
ATOM 1490 O O . ILE A 1 191 ? 7.532 -0.531 -19.917 1.00 94.81 191 ILE A O 1
ATOM 1494 N N . ASP A 1 192 ? 8.098 -1.686 -21.750 1.00 95.06 192 ASP A N 1
ATOM 1495 C CA . ASP A 1 192 ? 6.954 -2.599 -21.734 1.00 95.06 192 ASP A CA 1
ATOM 1496 C C . ASP A 1 192 ? 7.332 -3.891 -21.003 1.00 95.06 192 ASP A C 1
ATOM 1498 O O . ASP A 1 192 ? 8.196 -4.650 -21.460 1.00 95.06 192 ASP A O 1
ATOM 1502 N N . MET A 1 193 ? 6.709 -4.132 -19.850 1.00 94.19 193 MET A N 1
ATOM 1503 C CA . MET A 1 193 ? 7.016 -5.291 -19.016 1.00 94.19 193 MET A CA 1
ATOM 1504 C C . MET A 1 193 ? 5.810 -5.822 -18.234 1.00 94.19 193 MET A C 1
ATOM 1506 O O . MET A 1 193 ? 4.817 -5.136 -17.992 1.00 94.19 193 MET A O 1
ATOM 1510 N N . GLU A 1 194 ? 5.917 -7.088 -17.839 1.00 93.44 194 GLU A N 1
ATOM 1511 C CA . GLU A 1 194 ? 4.975 -7.825 -17.003 1.00 93.44 194 GLU A CA 1
ATOM 1512 C C . GLU A 1 194 ? 5.738 -8.455 -15.830 1.00 93.44 194 GLU A C 1
ATOM 1514 O O . GLU A 1 194 ? 6.693 -9.207 -16.031 1.00 93.44 194 GLU A O 1
ATOM 1519 N N . LEU A 1 195 ? 5.312 -8.173 -14.601 1.00 90.88 195 LEU A N 1
ATOM 1520 C CA . LEU A 1 195 ? 5.910 -8.681 -13.370 1.00 90.88 195 LEU A CA 1
ATOM 1521 C C . LEU A 1 195 ? 4.858 -9.420 -12.547 1.00 90.88 195 LEU A C 1
ATOM 1523 O O . LEU A 1 195 ? 3.734 -8.945 -12.400 1.00 90.88 195 LEU A O 1
ATOM 1527 N N . ARG A 1 196 ? 5.218 -10.576 -11.986 1.00 87.50 196 ARG A N 1
ATOM 1528 C CA . ARG A 1 196 ? 4.314 -11.380 -11.148 1.00 87.50 196 ARG A CA 1
ATOM 1529 C C . ARG A 1 196 ? 5.066 -12.310 -10.206 1.00 87.50 196 ARG A C 1
ATOM 1531 O O . ARG A 1 196 ? 6.129 -12.822 -10.558 1.00 87.50 196 ARG A O 1
ATOM 1538 N N . ILE A 1 197 ? 4.477 -12.583 -9.047 1.00 83.38 197 ILE A N 1
ATOM 1539 C CA . ILE A 1 197 ? 4.982 -13.568 -8.083 1.00 83.38 197 ILE A CA 1
ATOM 1540 C C . ILE A 1 197 ? 4.414 -14.957 -8.430 1.00 83.38 197 ILE A C 1
ATOM 1542 O O . ILE A 1 197 ? 3.243 -15.090 -8.785 1.00 83.38 197 ILE A O 1
ATOM 1546 N N . HIS A 1 198 ? 5.262 -15.985 -8.369 1.00 76.25 198 HIS A N 1
ATOM 1547 C CA . HIS A 1 198 ? 4.939 -17.396 -8.606 1.00 76.25 198 HIS A CA 1
ATOM 1548 C C . HIS A 1 198 ? 5.331 -18.256 -7.398 1.00 76.25 198 HIS A C 1
ATOM 1550 O O . HIS A 1 198 ? 6.496 -18.199 -7.010 1.00 76.25 198 HIS A O 1
ATOM 1556 N N . PRO A 1 199 ? 4.439 -19.110 -6.864 1.00 70.88 199 PRO A N 1
ATOM 1557 C CA . PRO A 1 199 ? 3.018 -19.204 -7.207 1.00 70.88 199 PRO A CA 1
ATOM 1558 C C . PRO A 1 199 ? 2.274 -17.908 -6.848 1.00 70.88 199 PRO A C 1
ATOM 1560 O O . PRO A 1 199 ? 2.751 -17.126 -6.028 1.00 70.88 199 PRO A O 1
ATOM 1563 N N . THR A 1 200 ? 1.135 -17.654 -7.498 1.00 65.50 200 THR A N 1
ATOM 1564 C CA . THR A 1 200 ? 0.318 -16.464 -7.219 1.00 65.50 200 THR A CA 1
ATOM 1565 C C . THR A 1 200 ? -0.054 -16.443 -5.739 1.00 65.50 200 THR A C 1
ATOM 1567 O O . THR A 1 200 ? -0.634 -17.406 -5.237 1.00 65.50 200 THR A O 1
ATOM 1570 N N . VAL A 1 201 ? 0.309 -15.361 -5.048 1.00 63.19 201 VAL A N 1
ATOM 1571 C CA . VAL A 1 201 ? -0.057 -15.155 -3.644 1.00 63.19 201 VAL A CA 1
ATOM 1572 C C . VAL A 1 201 ? -1.580 -14.976 -3.586 1.00 63.19 201 VAL A C 1
ATOM 1574 O O . VAL A 1 201 ? -2.122 -14.255 -4.430 1.00 63.19 201 VAL A O 1
ATOM 1577 N N . PRO A 1 202 ? -2.298 -15.657 -2.673 1.00 57.94 202 PRO A N 1
ATOM 1578 C CA . PRO A 1 202 ? -3.730 -15.431 -2.497 1.00 57.94 202 PRO A CA 1
ATOM 1579 C C . PRO A 1 202 ? -4.001 -13.955 -2.183 1.00 57.94 202 PRO A C 1
ATOM 1581 O O . PRO A 1 202 ? -3.151 -13.278 -1.603 1.00 57.94 202 PRO A O 1
ATOM 1584 N N . ALA A 1 203 ? -5.174 -13.460 -2.588 1.00 56.91 203 ALA A N 1
ATOM 1585 C CA . ALA A 1 203 ? -5.566 -12.079 -2.331 1.00 56.91 203 ALA A CA 1
ATOM 1586 C C . ALA A 1 203 ? -5.403 -11.761 -0.838 1.00 56.91 203 ALA A C 1
ATOM 1588 O O . ALA A 1 203 ? -5.865 -12.508 0.023 1.00 56.91 203 ALA A O 1
ATOM 1589 N N . ILE A 1 204 ? -4.703 -10.664 -0.560 1.00 59.50 204 ILE A N 1
ATOM 1590 C CA . ILE A 1 204 ? -4.357 -10.233 0.796 1.00 59.50 204 ILE A CA 1
ATOM 1591 C C . ILE A 1 204 ? -5.615 -9.794 1.571 1.00 59.50 204 ILE A C 1
ATOM 1593 O O . ILE A 1 204 ? -5.637 -9.832 2.798 1.00 59.50 204 ILE A O 1
ATOM 1597 N N . GLU A 1 205 ? -6.678 -9.412 0.862 1.00 65.62 205 GLU A N 1
ATOM 1598 C CA . GLU A 1 205 ? -7.951 -9.017 1.455 1.00 65.62 205 GLU A CA 1
ATOM 1599 C C . GLU A 1 205 ? -8.818 -10.252 1.755 1.00 65.62 205 GLU A C 1
ATOM 1601 O O . GLU A 1 205 ? -9.231 -10.958 0.829 1.00 65.62 205 GLU A O 1
ATOM 1606 N N . PRO A 1 206 ? -9.111 -10.536 3.036 1.00 70.81 206 PRO A N 1
ATOM 1607 C CA . PRO A 1 206 ? -9.983 -11.637 3.399 1.00 70.81 206 PRO A CA 1
ATOM 1608 C C . PRO A 1 206 ? -11.434 -11.321 3.020 1.00 70.81 206 PRO A C 1
ATOM 1610 O O . PRO A 1 206 ? -11.904 -10.192 3.180 1.00 70.81 206 PRO A O 1
ATOM 1613 N N . ASN A 1 207 ? -12.177 -12.341 2.586 1.00 79.56 207 ASN A N 1
ATOM 1614 C CA . ASN A 1 207 ? -13.618 -12.215 2.414 1.00 79.56 207 ASN A CA 1
ATOM 1615 C C . ASN A 1 207 ? -14.296 -12.158 3.794 1.00 79.56 207 ASN A C 1
ATOM 1617 O O . ASN A 1 207 ? -14.477 -13.185 4.451 1.00 79.56 207 ASN A O 1
ATOM 1621 N N . MET A 1 208 ? -14.674 -10.957 4.236 1.00 82.00 208 MET A N 1
ATOM 1622 C CA . MET A 1 208 ? -15.299 -10.748 5.549 1.00 82.00 208 MET A CA 1
ATOM 1623 C C . MET A 1 208 ? -16.618 -11.507 5.729 1.00 82.00 208 MET A C 1
ATOM 1625 O O . MET A 1 208 ? -17.001 -11.831 6.858 1.00 82.00 208 MET A O 1
ATOM 1629 N N . ASP A 1 209 ? -17.296 -11.824 4.631 1.00 83.62 209 ASP A N 1
ATOM 1630 C CA . ASP A 1 209 ? -18.594 -12.489 4.636 1.00 83.62 209 ASP A CA 1
ATOM 1631 C C . ASP A 1 209 ? -18.439 -13.966 5.014 1.00 83.62 209 ASP A C 1
ATOM 1633 O O . ASP A 1 209 ? -19.261 -14.515 5.751 1.00 83.62 209 ASP A O 1
ATOM 1637 N N . GLU A 1 210 ? -17.344 -14.593 4.583 1.00 87.00 210 GLU A N 1
ATOM 1638 C CA . GLU A 1 210 ? -17.035 -16.004 4.839 1.00 87.00 210 GLU A CA 1
ATOM 1639 C C . GLU A 1 210 ? -16.441 -16.238 6.231 1.00 87.00 210 GLU A C 1
ATOM 1641 O O . GLU A 1 210 ? -16.538 -17.339 6.778 1.00 87.00 210 GLU A O 1
ATOM 1646 N N . LEU A 1 211 ? -15.853 -15.204 6.835 1.00 86.75 211 LEU A N 1
ATOM 1647 C CA . LEU A 1 211 ? -15.212 -15.323 8.137 1.00 86.75 211 LEU A CA 1
ATOM 1648 C C . LEU A 1 211 ? -16.224 -15.512 9.283 1.00 86.75 211 LEU A C 1
ATOM 1650 O O . LEU A 1 211 ? -17.325 -14.939 9.263 1.00 86.75 211 LEU A O 1
ATOM 1654 N N . PRO A 1 212 ? -15.855 -16.277 10.330 1.00 90.50 212 PRO A N 1
ATOM 1655 C CA . PRO A 1 212 ? -16.661 -16.379 11.542 1.00 90.50 212 PRO A CA 1
ATOM 1656 C C . PRO A 1 212 ? -16.839 -14.991 12.165 1.00 90.50 212 PRO A C 1
ATOM 1658 O O . PRO A 1 212 ? -15.895 -14.213 12.201 1.00 90.50 212 PRO A O 1
ATOM 1661 N N . SER A 1 213 ? -18.032 -14.667 12.663 1.00 92.69 213 SER A N 1
ATOM 1662 C CA . SER A 1 213 ? -18.319 -13.358 13.267 1.00 92.69 213 SER A CA 1
ATOM 1663 C C . SER A 1 213 ? -18.656 -13.495 14.745 1.00 92.69 213 SER A C 1
ATOM 1665 O O . SER A 1 213 ? -19.265 -14.487 15.147 1.00 92.69 213 SER A O 1
ATOM 1667 N N . ASN A 1 214 ? -18.280 -12.497 15.548 1.00 94.06 214 ASN A N 1
ATOM 1668 C CA . ASN A 1 214 ? -18.765 -12.373 16.926 1.00 94.06 214 ASN A CA 1
ATOM 1669 C C . ASN A 1 214 ? -20.142 -11.697 17.000 1.00 94.06 214 ASN A C 1
ATOM 1671 O O . ASN A 1 214 ? -20.769 -11.699 18.060 1.00 94.06 214 ASN A O 1
ATOM 1675 N N . GLU A 1 215 ? -20.616 -11.105 15.901 1.00 93.12 215 GLU A N 1
ATOM 1676 C CA . GLU A 1 215 ? -21.960 -10.546 15.837 1.00 93.12 215 GLU A CA 1
ATOM 1677 C C . GLU A 1 215 ? -22.995 -11.660 15.649 1.00 93.12 215 GLU A C 1
ATOM 1679 O O . GLU A 1 215 ? -22.735 -12.712 15.061 1.00 93.12 215 GLU A O 1
ATOM 1684 N N . THR A 1 216 ? -24.215 -11.420 16.131 1.00 94.56 216 THR A N 1
ATOM 1685 C CA . THR A 1 216 ? -25.331 -12.339 15.860 1.00 94.56 216 THR A CA 1
ATOM 1686 C C . THR A 1 216 ? -25.586 -12.450 14.348 1.00 94.56 216 THR A C 1
ATOM 1688 O O . THR A 1 216 ? -25.413 -11.450 13.647 1.00 94.56 216 THR A O 1
ATOM 1691 N N . PRO A 1 217 ? -26.051 -13.604 13.824 1.00 92.94 217 PRO A N 1
ATOM 1692 C CA . PRO A 1 217 ? -26.227 -13.799 12.380 1.00 92.94 217 PRO A CA 1
ATOM 1693 C C . PRO A 1 217 ? -27.077 -12.718 11.702 1.00 92.94 217 PRO A C 1
ATOM 1695 O O . PRO A 1 217 ? -26.687 -12.196 10.663 1.00 92.94 217 PRO A O 1
ATOM 1698 N N . TYR A 1 218 ? -28.182 -12.316 12.340 1.00 95.06 218 TYR A N 1
ATOM 1699 C CA . TYR A 1 218 ? -29.044 -11.235 11.853 1.00 95.06 218 TYR A CA 1
ATOM 1700 C C . TYR A 1 218 ? -28.309 -9.890 11.767 1.00 95.06 218 TYR A C 1
ATOM 1702 O O . TYR A 1 218 ? -28.456 -9.152 10.796 1.00 95.06 218 TYR A O 1
ATOM 1710 N N . LEU A 1 219 ? -27.490 -9.566 12.772 1.00 93.81 219 LEU A N 1
ATOM 1711 C CA . LEU A 1 219 ? -26.722 -8.324 12.777 1.00 93.81 219 LEU A CA 1
ATOM 1712 C C . LEU A 1 219 ? -25.601 -8.353 11.732 1.00 93.81 219 LEU A C 1
ATOM 1714 O O . LEU A 1 219 ? -25.395 -7.352 11.054 1.00 93.81 219 LEU A O 1
ATOM 1718 N N . LYS A 1 220 ? -24.925 -9.496 11.552 1.00 92.88 220 LYS A N 1
ATOM 1719 C CA . LYS A 1 220 ? -23.935 -9.675 10.482 1.00 92.88 220 LYS A CA 1
ATOM 1720 C C . LYS A 1 220 ? -24.574 -9.432 9.114 1.00 92.88 220 LYS A C 1
ATOM 1722 O O . LYS A 1 220 ? -24.065 -8.618 8.354 1.00 92.88 220 LYS A O 1
ATOM 1727 N N . GLU A 1 221 ? -25.703 -10.077 8.828 1.00 93.81 221 GLU A N 1
ATOM 1728 C CA . GLU A 1 221 ? -26.437 -9.904 7.567 1.00 93.81 221 GLU A CA 1
ATOM 1729 C C . GLU A 1 221 ? -26.861 -8.444 7.348 1.00 93.81 221 GLU A C 1
ATOM 1731 O O . GLU A 1 221 ? -26.681 -7.899 6.260 1.00 93.81 221 GLU A O 1
ATOM 1736 N N . HIS A 1 222 ? -27.331 -7.773 8.403 1.00 95.06 222 HIS A N 1
ATOM 1737 C CA . HIS A 1 222 ? -27.666 -6.353 8.343 1.00 95.06 222 HIS A CA 1
ATOM 1738 C C . HIS A 1 222 ? -26.454 -5.468 8.007 1.00 95.06 222 HIS A C 1
ATOM 1740 O O . HIS A 1 222 ? -26.560 -4.583 7.158 1.00 95.06 222 HIS A O 1
ATOM 1746 N N . ILE A 1 223 ? -25.302 -5.708 8.643 1.00 94.75 223 ILE A N 1
ATOM 1747 C CA . ILE A 1 223 ? -24.063 -4.959 8.383 1.00 94.75 223 ILE A CA 1
ATOM 1748 C C . ILE A 1 223 ? -23.588 -5.187 6.945 1.00 94.75 223 ILE A C 1
ATOM 1750 O O . ILE A 1 223 ? -23.205 -4.228 6.277 1.00 94.75 223 ILE A O 1
ATOM 1754 N N . LEU A 1 224 ? -23.643 -6.429 6.454 1.00 93.12 224 LEU A N 1
ATOM 1755 C CA . LEU A 1 224 ? -23.267 -6.766 5.080 1.00 93.12 224 LEU A CA 1
ATOM 1756 C C . LEU A 1 224 ? -24.173 -6.073 4.058 1.00 93.12 224 LEU A C 1
ATOM 1758 O O . LEU A 1 224 ? -23.669 -5.418 3.147 1.00 93.12 224 LEU A O 1
ATOM 1762 N N . GLY A 1 225 ? -25.493 -6.123 4.257 1.00 94.69 225 GLY A N 1
ATOM 1763 C CA . GLY A 1 225 ? -26.445 -5.427 3.390 1.00 94.69 225 GLY A CA 1
ATOM 1764 C C . GLY A 1 225 ? -26.257 -3.906 3.404 1.00 94.69 225 GLY A C 1
ATOM 1765 O O . GLY A 1 225 ? -26.329 -3.256 2.360 1.00 94.69 225 GLY A O 1
ATOM 1766 N N . TRP A 1 226 ? -25.952 -3.323 4.570 1.00 94.56 226 TRP A N 1
ATOM 1767 C CA . TRP A 1 226 ? -25.619 -1.901 4.673 1.00 94.56 226 TRP A CA 1
ATOM 1768 C C . TRP A 1 226 ? -24.315 -1.557 3.940 1.00 94.56 226 TRP A C 1
ATOM 1770 O O . TRP A 1 226 ? -24.274 -0.570 3.205 1.00 94.56 226 TRP A O 1
ATOM 1780 N N . ASN A 1 227 ? -23.272 -2.377 4.096 1.00 92.31 227 ASN A N 1
ATOM 1781 C CA . ASN A 1 227 ? -21.990 -2.219 3.404 1.00 92.31 227 ASN A CA 1
ATOM 1782 C C . ASN A 1 227 ? -22.163 -2.257 1.883 1.00 92.31 227 ASN A C 1
ATOM 1784 O O . ASN A 1 227 ? -21.612 -1.412 1.175 1.00 92.31 227 ASN A O 1
ATOM 1788 N N . GLU A 1 228 ? -22.929 -3.223 1.376 1.00 92.94 228 GLU A N 1
ATOM 1789 C CA . GLU A 1 228 ? -23.227 -3.350 -0.050 1.00 92.94 228 GLU A CA 1
ATOM 1790 C C . GLU A 1 228 ? -23.961 -2.106 -0.563 1.00 92.94 228 GLU A C 1
ATOM 1792 O O . GLU A 1 228 ? -23.537 -1.484 -1.541 1.00 92.94 228 GLU A O 1
ATOM 1797 N N . TRP A 1 229 ? -25.018 -1.686 0.137 1.00 95.06 229 TRP A N 1
ATOM 1798 C CA . TRP A 1 229 ? -25.755 -0.470 -0.195 1.00 95.06 229 TRP A CA 1
ATOM 1799 C C . TRP A 1 229 ? -24.853 0.774 -0.208 1.00 95.06 229 TRP A C 1
ATOM 1801 O O . TRP A 1 229 ? -24.911 1.568 -1.154 1.00 95.06 229 TRP A O 1
ATOM 1811 N N . TYR A 1 230 ? -23.995 0.940 0.804 1.00 92.19 230 TYR A N 1
ATOM 1812 C CA . TYR A 1 230 ? -23.082 2.077 0.913 1.00 92.19 230 TYR A CA 1
ATOM 1813 C C . TYR A 1 230 ? -22.073 2.095 -0.239 1.00 92.19 230 TYR A C 1
ATOM 1815 O O . TYR A 1 230 ? -21.933 3.107 -0.925 1.00 92.19 230 TYR A O 1
ATOM 1823 N N . ASN A 1 231 ? -21.417 0.965 -0.508 1.00 90.50 231 ASN A N 1
ATOM 1824 C CA . ASN A 1 231 ? -20.402 0.854 -1.557 1.00 90.50 231 ASN A CA 1
ATOM 1825 C C . ASN A 1 231 ? -20.980 1.025 -2.969 1.00 90.50 231 ASN A C 1
ATOM 1827 O O . ASN A 1 231 ? -20.304 1.574 -3.842 1.00 90.50 231 ASN A O 1
ATOM 1831 N N . ASN A 1 232 ? -22.231 0.612 -3.184 1.00 93.44 232 ASN A N 1
ATOM 1832 C CA . ASN A 1 232 ? -22.957 0.863 -4.429 1.00 93.44 232 ASN A CA 1
ATOM 1833 C C . ASN A 1 232 ? -23.361 2.338 -4.574 1.00 93.44 232 ASN A C 1
ATOM 1835 O O . ASN A 1 232 ? -23.325 2.885 -5.675 1.00 93.44 232 ASN A O 1
ATOM 1839 N N . SER A 1 233 ? -23.706 2.996 -3.465 1.00 94.69 233 SER A N 1
ATOM 1840 C CA . SER A 1 233 ? -24.087 4.415 -3.444 1.00 94.69 233 SER A CA 1
ATOM 1841 C C . SER A 1 233 ? -22.881 5.354 -3.566 1.00 94.69 233 SER A C 1
ATOM 1843 O O . SER A 1 233 ? -22.997 6.436 -4.143 1.00 94.69 233 SER A O 1
ATOM 1845 N N . PHE A 1 234 ? -21.709 4.942 -3.069 1.00 89.25 234 PHE A N 1
ATOM 1846 C CA . PHE A 1 234 ? -20.478 5.738 -3.057 1.00 89.25 234 PHE A CA 1
ATOM 1847 C C . PHE A 1 234 ? -19.269 4.976 -3.642 1.00 89.25 234 PHE A C 1
ATOM 1849 O O . PHE A 1 234 ? -18.306 4.696 -2.924 1.00 89.25 234 PHE A O 1
ATOM 1856 N N . PRO A 1 235 ? -19.230 4.706 -4.966 1.00 86.62 235 PRO A N 1
ATOM 1857 C CA . PRO A 1 235 ? -18.176 3.885 -5.580 1.00 86.62 235 PRO A CA 1
ATOM 1858 C C . PRO A 1 235 ? -16.752 4.437 -5.427 1.00 86.62 235 PRO A C 1
ATOM 1860 O O . PRO A 1 235 ? -15.789 3.675 -5.420 1.00 86.62 235 PRO A O 1
ATOM 1863 N N . ALA A 1 236 ? -16.609 5.761 -5.304 1.00 83.75 236 ALA A N 1
ATOM 1864 C CA . ALA A 1 236 ? -15.320 6.431 -5.125 1.00 83.75 236 ALA A CA 1
ATOM 1865 C C . ALA A 1 236 ? -14.800 6.395 -3.675 1.00 83.75 236 ALA A C 1
ATOM 1867 O O . ALA A 1 236 ? -13.683 6.833 -3.417 1.00 83.75 236 ALA A O 1
ATOM 1868 N N . ARG A 1 237 ? -15.611 5.931 -2.716 1.00 82.50 237 ARG A N 1
ATOM 1869 C CA . ARG A 1 237 ? -15.293 5.911 -1.281 1.00 82.50 237 ARG A CA 1
ATOM 1870 C C . ARG A 1 237 ? -15.689 4.572 -0.680 1.00 82.50 237 ARG A C 1
ATOM 1872 O O . ARG A 1 237 ? -16.469 4.520 0.263 1.00 82.50 237 ARG A O 1
ATOM 1879 N N . LYS A 1 238 ? -15.183 3.486 -1.267 1.00 81.94 238 LYS A N 1
ATOM 1880 C CA . LYS A 1 238 ? -15.468 2.151 -0.748 1.00 81.94 238 LYS A CA 1
ATOM 1881 C C . LYS A 1 238 ? -14.977 2.016 0.688 1.00 81.94 238 LYS A C 1
ATOM 1883 O O . LYS A 1 238 ? -13.896 2.490 1.034 1.00 81.94 238 LYS A O 1
ATOM 1888 N N . PHE A 1 239 ? -15.791 1.357 1.491 1.00 84.25 239 PHE A N 1
ATOM 1889 C CA . PHE A 1 239 ? -15.610 1.196 2.918 1.00 84.25 239 PHE A CA 1
ATOM 1890 C C . PHE A 1 239 ? -16.107 -0.181 3.350 1.00 84.25 239 PHE A C 1
ATOM 1892 O O . PHE A 1 239 ? -16.981 -0.773 2.713 1.00 84.25 239 PHE A O 1
ATOM 1899 N N . ASN A 1 240 ? -15.555 -0.683 4.447 1.00 86.56 240 ASN A N 1
ATOM 1900 C CA . ASN A 1 240 ? -15.981 -1.931 5.044 1.00 86.56 240 ASN A CA 1
ATOM 1901 C C . ASN A 1 240 ? -16.282 -1.721 6.532 1.00 86.56 240 ASN A C 1
ATOM 1903 O O . ASN A 1 240 ? -15.385 -1.423 7.311 1.00 86.56 240 ASN A O 1
ATOM 1907 N N . ALA A 1 241 ? -17.546 -1.903 6.917 1.00 90.56 241 ALA A N 1
ATOM 1908 C CA . ALA A 1 241 ? -18.026 -1.824 8.293 1.00 90.56 241 ALA A CA 1
ATOM 1909 C C . ALA A 1 241 ? -17.566 -2.972 9.214 1.00 90.56 241 ALA A C 1
ATOM 1911 O O . ALA A 1 241 ? -17.809 -2.905 10.422 1.00 90.56 241 ALA A O 1
ATOM 1912 N N . LEU A 1 242 ? -16.936 -4.018 8.666 1.00 91.06 242 LEU A N 1
ATOM 1913 C CA . LEU A 1 242 ? -16.421 -5.161 9.415 1.00 91.06 242 LEU A CA 1
ATOM 1914 C C . LEU A 1 242 ? -14.895 -5.145 9.480 1.00 91.06 242 LEU A C 1
ATOM 1916 O O . LEU A 1 242 ? -14.221 -4.936 8.472 1.00 91.06 242 LEU A O 1
ATOM 1920 N N . THR A 1 243 ? -14.363 -5.464 10.656 1.00 90.12 243 THR A N 1
ATOM 1921 C CA . THR A 1 243 ? -12.930 -5.701 10.885 1.00 90.12 243 THR A CA 1
ATOM 1922 C C . THR A 1 243 ? -12.708 -7.011 11.609 1.00 90.12 243 THR A C 1
ATOM 1924 O O . THR A 1 243 ? -13.634 -7.583 12.184 1.00 90.12 243 THR A O 1
ATOM 1927 N N . MET A 1 244 ? -11.480 -7.512 11.559 1.00 90.31 244 MET A N 1
ATOM 1928 C CA . MET A 1 244 ? -11.087 -8.771 12.173 1.00 90.31 244 MET A CA 1
ATOM 1929 C C . MET A 1 244 ? -10.478 -8.534 13.561 1.00 90.31 244 MET A C 1
ATOM 1931 O O . MET A 1 244 ? -9.720 -7.586 13.754 1.00 90.31 244 MET A O 1
ATOM 1935 N N . ASP A 1 245 ? -10.787 -9.394 14.530 1.00 90.19 245 ASP A N 1
ATOM 1936 C CA . ASP A 1 245 ? -10.074 -9.440 15.810 1.00 90.19 245 ASP A CA 1
ATOM 1937 C C . ASP A 1 245 ? -8.789 -10.281 15.730 1.00 90.19 245 ASP A C 1
ATOM 1939 O O . ASP A 1 245 ? -8.504 -10.964 14.745 1.00 90.19 245 ASP A O 1
ATOM 1943 N N . SER A 1 246 ? -8.024 -10.284 16.823 1.00 86.50 246 SER A N 1
ATOM 1944 C CA . SER A 1 246 ? -6.834 -11.125 16.990 1.00 86.50 246 SER A CA 1
ATOM 1945 C C . SER A 1 246 ? -7.110 -12.639 16.972 1.00 86.50 246 SER A C 1
ATOM 1947 O O . SER A 1 246 ? -6.166 -13.423 16.991 1.00 86.50 246 SER A O 1
ATOM 1949 N N . GLN A 1 247 ? -8.378 -13.065 16.939 1.00 88.56 247 GLN A N 1
ATOM 1950 C CA . GLN A 1 247 ? -8.810 -14.465 16.847 1.00 88.56 247 GLN A CA 1
ATOM 1951 C C . GLN A 1 247 ? -9.309 -14.834 15.440 1.00 88.56 247 GLN A C 1
ATOM 1953 O O . GLN A 1 247 ? -9.824 -15.935 15.243 1.00 88.56 247 GLN A O 1
ATOM 1958 N N . GLY A 1 248 ? -9.186 -13.934 14.459 1.00 87.12 248 GLY A N 1
ATOM 1959 C CA . GLY A 1 248 ? -9.622 -14.189 13.088 1.00 87.12 248 GLY A CA 1
ATOM 1960 C C . GLY A 1 248 ? -11.134 -14.078 12.874 1.00 87.12 248 GLY A C 1
ATOM 1961 O O . GLY A 1 248 ? -11.649 -14.599 11.884 1.00 87.12 248 GLY A O 1
ATOM 1962 N N . ARG A 1 249 ? -11.866 -13.446 13.800 1.00 91.00 249 ARG A N 1
ATOM 1963 C CA . ARG A 1 249 ? -13.325 -13.281 13.729 1.00 91.00 249 ARG A CA 1
ATOM 1964 C C . ARG A 1 249 ? -13.709 -11.853 13.383 1.00 91.00 249 ARG A C 1
ATOM 1966 O O . ARG A 1 249 ? -13.042 -10.909 13.793 1.00 91.00 249 ARG A O 1
ATOM 1973 N N . THR A 1 250 ? -14.809 -11.685 12.660 1.00 93.38 250 THR A N 1
ATOM 1974 C CA . THR A 1 250 ? -15.302 -10.375 12.234 1.00 93.38 250 THR A CA 1
ATOM 1975 C C . THR A 1 250 ? -16.187 -9.707 13.281 1.00 93.38 250 THR A C 1
ATOM 1977 O O . THR A 1 250 ? -17.044 -10.345 13.902 1.00 93.38 250 THR A O 1
ATOM 1980 N N . ASN A 1 251 ? -16.006 -8.399 13.436 1.00 93.69 251 ASN A N 1
ATOM 1981 C CA . ASN A 1 251 ? -16.727 -7.519 14.350 1.00 93.69 251 ASN A CA 1
ATOM 1982 C C . ASN A 1 251 ? -17.198 -6.267 13.614 1.00 93.69 251 ASN A C 1
ATOM 1984 O O . ASN A 1 251 ? -16.535 -5.810 12.683 1.00 93.69 251 ASN A O 1
ATOM 1988 N N . CYS A 1 252 ? -18.298 -5.665 14.071 1.00 93.12 252 CYS A N 1
ATOM 1989 C CA . CYS A 1 252 ? -18.653 -4.325 13.619 1.00 93.12 252 CYS A CA 1
ATOM 1990 C C . CYS A 1 252 ? -17.626 -3.306 14.134 1.00 93.12 252 CYS A C 1
ATOM 1992 O O . CYS A 1 252 ? -17.294 -3.300 15.322 1.00 93.12 252 CYS A O 1
ATOM 1994 N N . LEU A 1 253 ? -17.191 -2.387 13.272 1.00 91.75 253 LEU A N 1
ATOM 1995 C CA . LEU A 1 253 ? -16.270 -1.299 13.619 1.00 91.75 253 LEU A CA 1
ATOM 199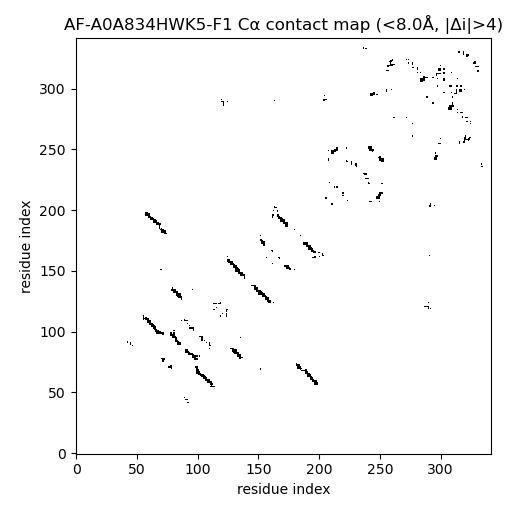6 C C . LEU A 1 253 ? -16.687 -0.506 14.859 1.00 91.75 253 LEU A C 1
ATOM 1998 O O . LEU A 1 253 ? -15.855 -0.122 15.680 1.00 91.75 253 LEU A O 1
ATOM 2002 N N . THR A 1 254 ? -17.990 -0.292 15.030 1.00 92.06 254 THR A N 1
ATOM 2003 C CA . THR A 1 254 ? -18.525 0.477 16.157 1.00 92.06 254 THR A CA 1
ATOM 2004 C C . THR A 1 254 ? -18.263 -0.187 17.509 1.00 92.06 254 THR A C 1
ATOM 2006 O O . THR A 1 254 ? -18.342 0.489 18.527 1.00 92.06 254 THR A O 1
ATOM 2009 N N . ARG A 1 255 ? -17.927 -1.486 17.557 1.00 92.62 255 ARG A N 1
ATOM 2010 C CA . ARG A 1 255 ? -17.557 -2.187 18.801 1.00 92.62 255 ARG A CA 1
ATOM 2011 C C . ARG A 1 255 ? -16.236 -1.699 19.391 1.00 92.62 255 ARG A C 1
ATOM 2013 O O . ARG A 1 255 ? -16.039 -1.821 20.597 1.00 92.62 255 ARG A O 1
ATOM 2020 N N . TYR A 1 256 ? -15.353 -1.156 18.555 1.00 93.62 256 TYR A N 1
ATOM 2021 C CA . TYR A 1 256 ? -14.038 -0.672 18.968 1.00 93.62 256 TYR A CA 1
ATOM 2022 C C . TYR A 1 256 ? -14.081 0.741 19.553 1.00 93.62 256 TYR A C 1
ATOM 2024 O O . TYR A 1 256 ? -13.168 1.122 20.277 1.00 93.62 256 TYR A O 1
ATOM 2032 N N . ILE A 1 257 ? -15.141 1.506 19.276 1.00 94.12 257 ILE A N 1
ATOM 2033 C CA . ILE A 1 257 ? -15.289 2.885 19.741 1.00 94.12 257 ILE A CA 1
ATOM 2034 C C . ILE A 1 257 ? -16.175 2.904 20.983 1.00 94.12 257 ILE A C 1
ATOM 2036 O O . ILE A 1 257 ? -17.397 2.781 20.899 1.00 94.12 257 ILE A O 1
ATOM 2040 N N . ARG A 1 258 ? -15.553 3.072 22.150 1.00 93.56 258 ARG A N 1
ATOM 2041 C CA . ARG A 1 258 ? -16.253 3.260 23.425 1.00 93.56 258 ARG A CA 1
ATOM 2042 C C . ARG A 1 258 ? -15.449 4.172 24.350 1.00 93.56 258 ARG A C 1
ATOM 2044 O O . ARG A 1 258 ? -14.225 4.124 24.290 1.00 93.56 258 ARG A O 1
ATOM 2051 N N . PRO A 1 259 ? -16.092 4.959 25.227 1.00 93.75 259 PRO A N 1
ATOM 2052 C CA . PRO A 1 259 ? -15.372 5.679 26.269 1.00 93.75 259 PRO A CA 1
ATOM 2053 C C . PRO A 1 259 ? -14.546 4.696 27.110 1.00 93.75 259 PRO A C 1
ATOM 2055 O O . PRO A 1 259 ? -15.091 3.724 27.642 1.00 93.75 259 PRO A O 1
ATOM 2058 N N . LEU A 1 260 ? -13.239 4.930 27.196 1.00 92.31 260 LEU A N 1
ATOM 2059 C CA . LEU A 1 260 ? -12.333 4.194 28.073 1.00 92.31 260 LEU A CA 1
ATOM 2060 C C . LEU A 1 260 ? -11.366 5.183 28.713 1.00 92.31 260 LEU A C 1
ATOM 2062 O O . LEU A 1 260 ? -10.762 5.990 28.012 1.00 92.31 260 LEU A O 1
ATOM 2066 N N . GLU A 1 261 ? -11.234 5.136 30.031 1.00 90.38 261 GLU A N 1
ATOM 2067 C CA . GLU A 1 261 ? -10.330 6.032 30.744 1.00 90.38 261 GLU A CA 1
ATOM 2068 C C . GLU A 1 261 ? -8.865 5.635 30.486 1.00 90.38 261 GLU A C 1
ATOM 2070 O O . GLU A 1 261 ? -8.544 4.441 30.460 1.00 90.38 261 GLU A O 1
ATOM 2075 N N . PRO A 1 262 ? -7.968 6.608 30.254 1.00 88.44 262 PRO A N 1
ATOM 2076 C CA . PRO A 1 262 ? -6.544 6.329 30.118 1.00 88.44 262 PRO A CA 1
ATOM 2077 C C . PRO A 1 262 ? -5.956 5.817 31.446 1.00 88.44 262 PRO A C 1
ATOM 2079 O O . PRO A 1 262 ? -6.442 6.206 32.509 1.00 88.44 262 PRO A O 1
ATOM 2082 N N . PRO A 1 263 ? -4.899 4.981 31.417 1.00 86.25 263 PRO A N 1
ATOM 2083 C CA . PRO A 1 263 ? -4.268 4.471 32.634 1.00 86.25 263 PRO A CA 1
ATOM 2084 C C . PRO A 1 263 ? -3.810 5.594 33.572 1.00 86.25 263 PRO A C 1
ATOM 2086 O O . PRO A 1 263 ? -3.132 6.528 33.141 1.00 86.25 263 PRO A O 1
ATOM 2089 N N . GLN A 1 264 ? -4.150 5.474 34.855 1.00 78.75 264 GLN A N 1
ATOM 2090 C CA . GLN A 1 264 ? -3.846 6.466 35.888 1.00 78.75 264 GLN A CA 1
ATOM 2091 C C . GLN A 1 264 ? -2.877 5.888 36.919 1.00 78.75 264 GLN A C 1
ATOM 2093 O O . GLN A 1 264 ? -2.929 4.700 37.232 1.00 78.75 264 GLN A O 1
ATOM 2098 N N . VAL A 1 265 ? -1.974 6.728 37.428 1.00 72.62 265 VAL A N 1
ATOM 2099 C CA . VAL A 1 265 ? -1.044 6.358 38.513 1.00 72.62 265 VAL A CA 1
ATOM 2100 C C . VAL A 1 265 ? -1.639 6.706 39.880 1.00 72.62 265 VAL A C 1
ATOM 2102 O O . VAL A 1 265 ? -1.387 6.006 40.855 1.00 72.62 265 VAL A O 1
ATOM 2105 N N . GLU A 1 266 ? -2.441 7.769 39.941 1.00 74.62 266 GLU A N 1
ATOM 2106 C CA . GLU A 1 266 ? -3.118 8.252 41.144 1.00 74.62 266 GLU A CA 1
ATOM 2107 C C . GLU A 1 266 ? -4.632 8.157 40.920 1.00 74.62 266 GLU A C 1
ATOM 2109 O O . GLU A 1 266 ? -5.142 8.693 39.940 1.00 74.62 266 GLU A O 1
ATOM 2114 N N . GLU A 1 267 ? -5.340 7.450 41.803 1.00 66.44 267 GLU A N 1
ATOM 2115 C CA . GLU A 1 267 ? -6.791 7.213 41.685 1.00 66.44 267 GLU A CA 1
ATOM 2116 C C . GLU A 1 267 ? -7.635 8.421 42.148 1.00 66.44 267 GLU A C 1
ATOM 2118 O O . GLU A 1 267 ? -8.806 8.533 41.790 1.00 66.44 267 GLU A O 1
ATOM 2123 N N . ASP A 1 268 ? -7.051 9.341 42.926 1.00 65.06 268 ASP A N 1
ATOM 2124 C CA . ASP A 1 268 ? -7.796 10.394 43.635 1.00 65.06 268 ASP A CA 1
ATOM 2125 C C . ASP A 1 268 ? -7.972 11.705 42.833 1.00 65.06 268 ASP A C 1
ATOM 2127 O O . ASP A 1 268 ? -8.805 12.543 43.191 1.00 65.06 268 ASP A O 1
ATOM 2131 N N . THR A 1 269 ? -7.230 11.905 41.738 1.00 63.59 269 THR A N 1
ATOM 2132 C CA . THR A 1 269 ? -7.220 13.153 40.949 1.00 63.59 269 THR A CA 1
ATOM 2133 C C . THR A 1 269 ? -7.379 12.883 39.452 1.00 63.59 269 THR A C 1
ATOM 2135 O O . THR A 1 269 ? -6.418 12.687 38.711 1.00 63.59 269 THR A O 1
ATOM 2138 N N . PHE A 1 270 ? -8.622 12.946 38.965 1.00 65.88 270 PHE A N 1
ATOM 2139 C CA . PHE A 1 270 ? -8.934 12.864 37.533 1.00 65.88 270 PHE A CA 1
ATOM 2140 C C . PHE A 1 270 ? -8.689 14.219 36.833 1.00 65.88 270 PHE A C 1
ATOM 2142 O O . PHE A 1 270 ? -9.619 14.879 36.374 1.00 65.88 270 PHE A O 1
ATOM 2149 N N . GLU A 1 271 ? -7.433 14.667 36.770 1.00 73.88 271 GLU A N 1
ATOM 2150 C CA . GLU A 1 271 ? -7.020 15.881 36.041 1.00 73.88 271 GLU A CA 1
ATOM 2151 C C . GLU A 1 271 ? -6.237 15.529 34.768 1.00 73.88 271 GLU A C 1
ATOM 2153 O O . GLU A 1 271 ? -5.117 15.990 34.550 1.00 73.88 271 GLU A O 1
ATOM 2158 N N . ILE A 1 272 ? -6.818 14.677 33.916 1.00 83.50 272 ILE A N 1
ATOM 2159 C CA . ILE A 1 272 ? -6.183 14.291 32.651 1.00 83.50 272 ILE A CA 1
ATOM 2160 C C . ILE A 1 272 ? -6.595 15.244 31.533 1.00 83.50 272 ILE A C 1
ATOM 2162 O O . ILE A 1 272 ? -7.781 15.398 31.235 1.00 83.50 272 ILE A O 1
ATOM 2166 N N . THR A 1 273 ? -5.608 15.862 30.883 1.00 90.31 273 THR A N 1
ATOM 2167 C CA . THR A 1 273 ? -5.842 16.752 29.741 1.00 90.31 273 THR A CA 1
ATOM 2168 C C . THR A 1 273 ? -5.795 15.995 28.407 1.00 90.31 273 THR A C 1
ATOM 2170 O O . THR A 1 273 ? -5.125 14.962 28.287 1.00 90.31 273 THR A O 1
ATOM 2173 N N . PRO A 1 274 ? -6.451 16.504 27.349 1.00 91.62 274 PRO A N 1
ATOM 2174 C CA . PRO A 1 274 ? -6.381 15.904 26.014 1.00 91.62 274 PRO A CA 1
ATOM 2175 C C . PRO A 1 274 ? -4.948 15.807 25.471 1.00 91.62 274 PRO A C 1
ATOM 2177 O O . PRO A 1 274 ? -4.600 14.839 24.794 1.00 91.62 274 PRO A O 1
ATOM 2180 N N . GLU A 1 275 ? -4.089 16.775 25.799 1.00 93.06 275 GLU A N 1
ATOM 2181 C CA . GLU A 1 275 ? -2.675 16.790 25.415 1.00 93.06 275 GLU A CA 1
ATOM 2182 C C . GLU A 1 275 ? -1.896 15.649 26.073 1.00 93.06 275 GLU A C 1
ATOM 2184 O O . GLU A 1 275 ? -1.007 15.071 25.445 1.00 93.06 275 GLU A O 1
ATOM 2189 N N . GLN A 1 276 ? -2.243 15.282 27.310 1.00 91.31 276 GLN A N 1
ATOM 2190 C CA . GLN A 1 276 ? -1.653 14.126 27.982 1.00 91.31 276 GLN A CA 1
ATOM 2191 C C . GLN A 1 276 ? -2.088 12.818 27.317 1.00 91.31 276 GLN A C 1
ATOM 2193 O O . GLN A 1 276 ? -1.237 11.959 27.089 1.00 91.31 276 GLN A O 1
ATOM 2198 N N . CYS A 1 277 ? -3.360 12.686 26.919 1.00 92.88 277 CYS A N 1
ATOM 2199 C CA . CYS A 1 277 ? -3.836 11.535 26.141 1.00 92.88 277 CYS A CA 1
ATOM 2200 C C . CYS A 1 277 ? -3.091 11.412 24.805 1.00 92.88 277 CYS A C 1
ATOM 2202 O O . CYS A 1 277 ? -2.586 10.341 24.471 1.00 92.88 277 CYS A O 1
ATOM 2204 N N . LEU A 1 278 ? -2.967 12.518 24.064 1.00 93.06 278 LEU A N 1
ATOM 2205 C CA . LEU A 1 278 ? -2.208 12.575 22.813 1.00 93.06 278 LEU A CA 1
ATOM 2206 C C . LEU A 1 278 ? -0.752 12.160 23.026 1.00 93.06 278 LEU A C 1
ATOM 2208 O O . LEU A 1 278 ? -0.224 11.328 22.286 1.00 93.06 278 LEU A O 1
ATOM 2212 N N . ARG A 1 279 ? -0.107 12.713 24.060 1.00 93.31 279 ARG A N 1
ATOM 2213 C CA . ARG A 1 279 ? 1.276 12.384 24.396 1.00 93.31 279 ARG A CA 1
ATOM 2214 C C . ARG A 1 279 ? 1.416 10.909 24.747 1.00 93.31 279 ARG A C 1
ATOM 2216 O O . ARG A 1 279 ? 2.326 10.272 24.231 1.00 93.31 279 ARG A O 1
ATOM 2223 N N . TYR A 1 280 ? 0.526 10.370 25.569 1.00 92.81 280 TYR A N 1
ATOM 2224 C CA . TYR A 1 280 ? 0.556 8.972 25.977 1.00 92.81 280 TYR A CA 1
ATOM 2225 C C . TYR A 1 280 ? 0.437 8.033 24.774 1.00 92.81 280 TYR A C 1
ATOM 2227 O O . TYR A 1 280 ? 1.312 7.198 24.567 1.00 92.81 280 TYR A O 1
ATOM 2235 N N . VAL A 1 281 ? -0.576 8.230 23.922 1.00 94.31 281 VAL A N 1
ATOM 2236 C CA . VAL A 1 281 ? -0.762 7.406 22.717 1.00 94.31 281 VAL A CA 1
ATOM 2237 C C . VAL A 1 281 ? 0.4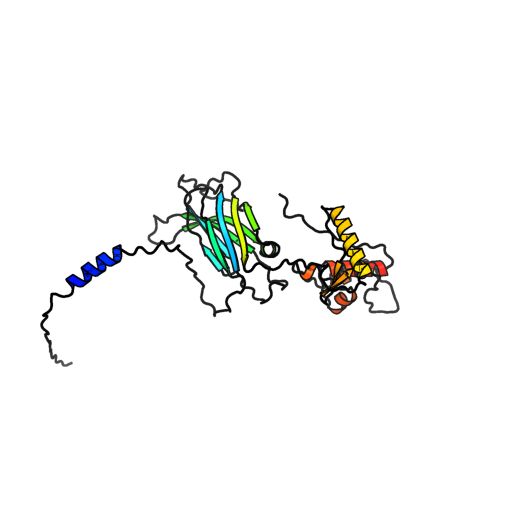28 7.545 21.764 1.00 94.31 281 VAL A C 1
ATOM 2239 O O . VAL A 1 281 ? 0.853 6.555 21.185 1.00 94.31 281 VAL A O 1
ATOM 2242 N N . SER A 1 282 ? 1.035 8.734 21.652 1.00 93.56 282 SER A N 1
ATOM 2243 C CA . SER A 1 282 ? 2.226 8.941 20.810 1.00 93.56 282 SER A CA 1
ATOM 2244 C C . SER A 1 282 ? 3.484 8.202 21.282 1.00 93.56 282 SER A C 1
ATOM 2246 O O . SER A 1 282 ? 4.431 8.068 20.510 1.00 93.56 282 SER A O 1
ATOM 2248 N N . LEU A 1 283 ? 3.525 7.765 22.545 1.00 93.88 283 LEU A N 1
ATOM 2249 C CA . LEU A 1 283 ? 4.649 7.010 23.105 1.00 93.88 283 LEU A CA 1
ATOM 2250 C C . LEU A 1 283 ? 4.521 5.502 22.866 1.00 93.88 283 LEU A C 1
ATOM 2252 O O . LEU A 1 283 ? 5.488 4.778 23.102 1.00 93.88 283 LEU A O 1
ATOM 2256 N N . ILE A 1 284 ? 3.359 5.031 22.410 1.00 94.12 284 ILE A N 1
ATOM 2257 C CA . ILE A 1 284 ? 3.137 3.621 22.102 1.00 94.12 284 ILE A CA 1
ATOM 2258 C C . ILE A 1 284 ? 3.821 3.305 20.757 1.00 94.12 284 ILE A C 1
ATOM 2260 O O . ILE A 1 284 ? 3.654 4.046 19.786 1.00 94.12 284 ILE A O 1
ATOM 2264 N N . PRO A 1 285 ? 4.652 2.251 20.686 1.00 91.88 285 PRO A N 1
ATOM 2265 C CA . PRO A 1 285 ? 5.307 1.837 19.453 1.00 91.88 285 PRO A CA 1
ATOM 2266 C C . PRO A 1 285 ? 4.331 1.488 18.322 1.00 91.88 285 PRO A C 1
ATOM 2268 O O . PRO A 1 285 ? 3.361 0.747 18.509 1.00 91.88 285 PRO A O 1
ATOM 2271 N N . PHE A 1 286 ? 4.669 1.947 17.115 1.00 85.25 286 PHE A N 1
ATOM 2272 C CA . PHE A 1 286 ? 3.974 1.585 15.884 1.00 85.25 286 PHE A CA 1
ATOM 2273 C C . PHE A 1 286 ? 4.563 0.315 15.266 1.00 85.25 286 PHE A C 1
ATOM 2275 O O . PHE A 1 286 ? 5.782 0.162 15.183 1.00 85.25 286 PHE A O 1
ATOM 2282 N N . VAL A 1 287 ? 3.691 -0.555 14.759 1.00 77.00 287 VAL A N 1
ATOM 2283 C CA . VAL A 1 287 ? 4.055 -1.661 13.865 1.00 77.00 287 VAL A CA 1
ATOM 2284 C C . VAL A 1 287 ? 3.504 -1.388 12.476 1.00 77.00 287 VAL A C 1
ATOM 2286 O O . VAL A 1 287 ? 2.318 -1.096 12.304 1.00 77.00 287 VAL A O 1
ATOM 2289 N N . GLU A 1 288 ? 4.372 -1.509 11.473 1.00 65.31 288 GLU A N 1
ATOM 2290 C CA . GLU A 1 288 ? 3.953 -1.494 10.077 1.00 65.31 288 GLU A CA 1
ATOM 2291 C C . GLU A 1 288 ? 3.166 -2.774 9.776 1.00 65.31 288 GLU A C 1
ATOM 2293 O O . GLU A 1 288 ? 3.704 -3.881 9.705 1.00 65.31 288 GLU A O 1
ATOM 2298 N N . ALA A 1 289 ? 1.853 -2.627 9.634 1.00 58.59 289 ALA A N 1
ATOM 2299 C CA . ALA A 1 289 ? 0.986 -3.701 9.187 1.00 58.59 289 ALA A CA 1
ATOM 2300 C C . ALA A 1 289 ? 1.222 -3.959 7.690 1.00 58.59 289 ALA A C 1
ATOM 2302 O O . ALA A 1 289 ? 1.043 -3.060 6.863 1.00 58.59 289 ALA A O 1
ATOM 2303 N N . SER A 1 290 ? 1.566 -5.202 7.326 1.00 58.34 290 SER A N 1
ATOM 2304 C CA . SER A 1 290 ? 1.399 -5.669 5.944 1.00 58.34 290 SER A CA 1
ATOM 2305 C C . SER A 1 290 ? -0.070 -5.490 5.532 1.00 58.34 290 SER A C 1
ATOM 2307 O O . SER A 1 290 ? -0.951 -5.428 6.394 1.00 58.34 290 SER A O 1
ATOM 2309 N N . GLY A 1 291 ? -0.367 -5.415 4.228 1.00 59.00 291 GLY A N 1
ATOM 2310 C CA . GLY A 1 291 ? -1.749 -5.231 3.747 1.00 59.00 291 GLY A CA 1
ATOM 2311 C C . GLY A 1 291 ? -2.754 -6.230 4.347 1.00 59.00 291 GLY A C 1
ATOM 2312 O O . GLY A 1 291 ? -3.933 -5.917 4.464 1.00 59.00 291 GLY A O 1
ATOM 2313 N N . PHE A 1 292 ? -2.279 -7.397 4.801 1.00 57.00 292 PHE A N 1
ATOM 2314 C CA . PHE A 1 292 ? -3.088 -8.416 5.470 1.00 57.00 292 PHE A CA 1
ATOM 2315 C C . PHE A 1 292 ? -3.534 -7.974 6.870 1.00 57.00 292 PHE A C 1
ATOM 2317 O O . PHE A 1 292 ? -4.703 -8.094 7.232 1.00 57.00 292 PHE A O 1
ATOM 2324 N N . TYR A 1 293 ? -2.605 -7.417 7.651 1.00 64.88 293 TYR A N 1
ATOM 2325 C CA . TYR A 1 293 ? -2.854 -6.990 9.026 1.00 64.88 293 TYR A CA 1
ATOM 2326 C C . TYR A 1 293 ? -3.627 -5.674 9.124 1.00 64.88 293 TYR A C 1
ATOM 2328 O O . TYR A 1 293 ? -4.139 -5.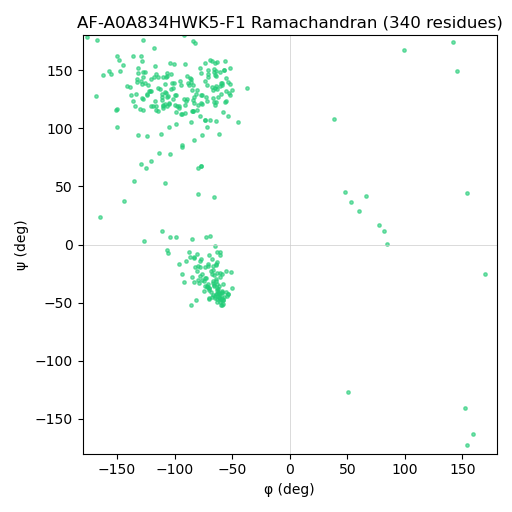375 10.194 1.00 64.88 293 TYR A O 1
ATOM 2336 N N . GLN A 1 294 ? -3.779 -4.9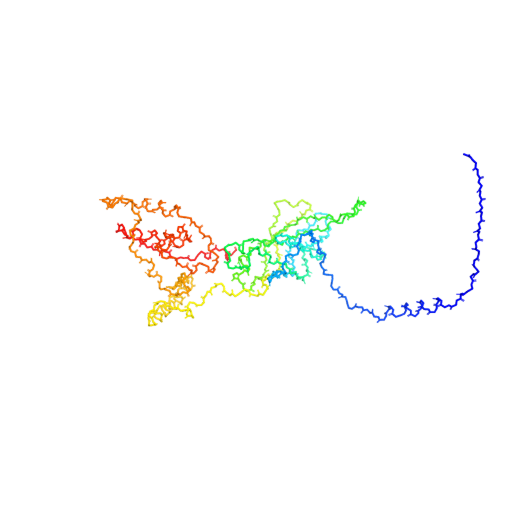12 8.033 1.00 69.38 294 GLN A N 1
ATOM 2337 C CA . GLN A 1 294 ? -4.592 -3.682 8.033 1.00 69.38 294 GLN A CA 1
ATOM 2338 C C . GLN A 1 294 ? -6.058 -3.936 8.417 1.00 69.38 294 GLN A C 1
ATOM 2340 O O . GLN A 1 294 ? -6.741 -3.053 8.931 1.00 69.38 294 GLN A O 1
ATOM 2345 N N . ASN A 1 295 ? -6.535 -5.158 8.182 1.00 77.62 295 ASN A N 1
ATOM 2346 C CA . ASN A 1 295 ? -7.894 -5.572 8.497 1.00 77.62 295 ASN A CA 1
ATOM 2347 C C . ASN A 1 295 ? -8.056 -6.104 9.929 1.00 77.62 295 ASN A C 1
ATOM 2349 O O . ASN A 1 295 ? -9.187 -6.373 10.336 1.00 77.62 295 ASN A O 1
ATOM 2353 N N . ILE A 1 296 ? -6.960 -6.267 10.683 1.00 86.19 296 ILE A N 1
ATOM 2354 C CA . ILE A 1 296 ? -6.969 -6.766 12.061 1.00 86.19 296 ILE A CA 1
ATOM 2355 C C . ILE A 1 296 ? -6.854 -5.582 13.015 1.00 86.19 296 ILE A C 1
ATOM 2357 O O . ILE A 1 296 ? -5.883 -4.832 12.971 1.00 86.19 296 ILE A O 1
ATOM 2361 N N . TRP A 1 297 ? -7.857 -5.408 13.869 1.00 90.31 297 TRP A N 1
ATOM 2362 C CA . TRP A 1 297 ? -7.931 -4.302 14.818 1.00 90.31 297 TRP A CA 1
ATOM 2363 C C . TRP A 1 297 ? -7.805 -4.815 16.245 1.00 90.31 297 TRP A C 1
ATOM 2365 O O . TRP A 1 297 ? -8.487 -5.768 16.645 1.00 90.31 297 TRP A O 1
ATOM 2375 N N . LEU A 1 298 ? -6.971 -4.137 17.028 1.00 91.81 298 LEU A N 1
ATOM 2376 C CA . LEU A 1 298 ? -6.866 -4.330 18.464 1.00 91.81 298 LEU A CA 1
ATOM 2377 C C . LEU A 1 298 ? -7.891 -3.457 19.184 1.00 91.81 298 LEU A C 1
ATOM 2379 O O . LEU A 1 298 ? -8.163 -2.315 18.808 1.00 91.81 298 LEU A O 1
ATOM 2383 N N . THR A 1 299 ? -8.460 -3.983 20.265 1.00 93.69 299 THR A N 1
ATOM 2384 C CA . THR A 1 299 ? -9.185 -3.132 21.213 1.00 93.69 299 THR A CA 1
ATOM 2385 C C . THR A 1 299 ? -8.198 -2.231 21.952 1.00 93.69 299 THR A C 1
ATOM 2387 O O . THR A 1 299 ? -7.015 -2.554 22.073 1.00 93.69 299 THR A O 1
ATOM 2390 N N . THR A 1 300 ? -8.679 -1.121 22.515 1.00 94.12 300 THR A N 1
ATOM 2391 C CA . THR A 1 300 ? -7.824 -0.243 23.325 1.00 94.12 300 THR A CA 1
ATOM 2392 C C . THR A 1 300 ? -7.148 -0.999 24.473 1.00 94.12 300 THR A C 1
ATOM 2394 O O . THR A 1 300 ? -5.958 -0.833 24.700 1.00 94.12 300 THR A O 1
ATOM 2397 N N . GLU A 1 301 ? -7.862 -1.904 25.145 1.00 93.06 301 GLU A N 1
ATOM 2398 C CA . GLU A 1 301 ? -7.289 -2.747 26.205 1.00 93.06 301 GLU A CA 1
ATOM 2399 C C . GLU A 1 301 ? -6.176 -3.666 25.686 1.00 93.06 301 GLU A C 1
ATOM 2401 O O . GLU A 1 301 ? -5.149 -3.821 26.343 1.00 93.06 301 GLU A O 1
ATOM 2406 N N . GLN A 1 302 ? -6.351 -4.255 24.499 1.00 93.50 302 GLN A N 1
ATOM 2407 C CA . GLN A 1 302 ? -5.333 -5.106 23.882 1.00 93.50 302 GLN A CA 1
ATOM 2408 C C . GLN A 1 302 ? -4.090 -4.308 23.493 1.00 93.50 302 GLN A C 1
ATOM 2410 O O . GLN A 1 302 ? -2.982 -4.754 23.775 1.00 93.50 302 GLN A O 1
ATOM 2415 N N . LEU A 1 303 ? -4.255 -3.124 22.897 1.00 93.62 303 LEU A N 1
ATOM 2416 C CA . LEU A 1 303 ? -3.128 -2.255 22.561 1.00 93.62 303 LEU A CA 1
ATOM 2417 C C . LEU A 1 303 ? -2.352 -1.832 23.816 1.00 93.62 303 LEU A C 1
ATOM 2419 O O . LEU A 1 303 ? -1.124 -1.885 23.814 1.00 93.62 303 LEU A O 1
ATOM 2423 N N . LEU A 1 304 ? -3.046 -1.484 24.904 1.00 92.62 304 LEU A N 1
ATOM 2424 C CA . LEU A 1 304 ? -2.408 -1.156 26.184 1.00 92.62 304 LEU A CA 1
ATOM 2425 C C . LEU A 1 304 ? -1.701 -2.366 26.808 1.00 92.62 304 LEU A C 1
ATOM 2427 O O . LEU A 1 304 ? -0.642 -2.226 27.414 1.00 92.62 304 LEU A O 1
ATOM 2431 N N . HIS A 1 305 ? -2.260 -3.565 26.646 1.00 92.88 305 HIS A N 1
ATOM 2432 C CA . HIS A 1 305 ? -1.648 -4.792 27.142 1.00 92.88 305 HIS A CA 1
ATOM 2433 C C . HIS A 1 305 ? -0.385 -5.167 26.354 1.00 92.88 305 HIS A C 1
ATOM 2435 O O . HIS A 1 305 ? 0.652 -5.467 26.945 1.00 92.88 305 HIS A O 1
ATOM 2441 N N . TYR A 1 306 ? -0.454 -5.128 25.022 1.00 91.50 306 TYR A N 1
ATOM 2442 C CA . TYR A 1 306 ? 0.669 -5.472 24.151 1.00 91.50 306 TYR A CA 1
ATOM 2443 C C . TYR A 1 306 ? 1.717 -4.357 24.053 1.00 91.50 306 TYR A C 1
ATOM 2445 O O . TYR A 1 306 ? 2.860 -4.641 23.703 1.00 91.50 306 TYR A O 1
ATOM 2453 N N . ASN A 1 307 ? 1.357 -3.114 24.393 1.00 91.69 307 ASN A N 1
ATOM 2454 C CA . ASN A 1 307 ? 2.193 -1.918 24.245 1.00 91.69 307 ASN A CA 1
ATOM 2455 C C . ASN A 1 307 ? 2.738 -1.747 22.822 1.00 91.69 307 ASN A C 1
ATOM 2457 O O . ASN A 1 307 ? 3.879 -1.338 22.623 1.00 91.69 307 ASN A O 1
ATOM 2461 N N . VAL A 1 308 ? 1.928 -2.106 21.827 1.00 90.75 308 VAL A N 1
ATOM 2462 C CA . VAL A 1 308 ? 2.261 -1.991 20.411 1.00 90.75 308 VAL A CA 1
ATOM 2463 C C . VAL A 1 308 ? 0.982 -2.070 19.582 1.00 90.75 308 VAL A C 1
ATOM 2465 O O . VAL A 1 308 ? 0.051 -2.794 19.941 1.00 90.75 308 VAL A O 1
ATOM 2468 N N . GLY A 1 309 ? 0.926 -1.342 18.469 1.00 89.06 309 GLY A N 1
ATOM 2469 C CA . GLY A 1 309 ? -0.205 -1.412 17.546 1.00 89.06 309 GLY A CA 1
ATOM 2470 C C . GLY A 1 309 ? 0.075 -0.745 16.209 1.00 89.06 309 GLY A C 1
ATOM 2471 O O . GLY A 1 309 ? 1.125 -0.138 16.005 1.00 89.06 309 GLY A O 1
ATOM 2472 N N . HIS A 1 310 ? -0.870 -0.845 15.283 1.00 85.88 310 HIS A N 1
ATOM 2473 C CA . HIS A 1 310 ? -0.790 -0.133 14.008 1.00 85.88 310 HIS A CA 1
ATOM 2474 C C . HIS A 1 310 ? -1.493 1.230 14.091 1.00 85.88 310 HIS A C 1
ATOM 2476 O O . HIS A 1 310 ? -2.028 1.615 15.134 1.00 85.88 310 HIS A O 1
ATOM 2482 N N . VAL A 1 311 ? -1.492 1.984 12.988 1.00 88.69 311 VAL A N 1
ATOM 2483 C CA . VAL A 1 311 ? -2.054 3.346 12.943 1.00 88.69 311 VAL A CA 1
ATOM 2484 C C . VAL A 1 311 ? -3.507 3.390 13.417 1.00 88.69 311 VAL A C 1
ATOM 2486 O O . VAL A 1 311 ? -3.852 4.262 14.212 1.00 88.69 311 VAL A O 1
ATOM 2489 N N . VAL A 1 312 ? -4.354 2.446 12.990 1.00 89.88 312 VAL A N 1
ATOM 2490 C CA . VAL A 1 312 ? -5.771 2.499 13.363 1.00 89.88 312 VAL A CA 1
ATOM 2491 C C . VAL A 1 312 ? -5.980 2.164 14.834 1.00 89.88 312 VAL A C 1
ATOM 2493 O O . VAL A 1 312 ? -6.772 2.847 15.475 1.00 89.88 312 VAL A O 1
ATOM 2496 N N . ASP A 1 313 ? -5.223 1.226 15.410 1.00 92.25 313 ASP A N 1
ATOM 2497 C CA . ASP A 1 313 ? -5.315 0.924 16.847 1.00 92.25 313 ASP A CA 1
ATOM 2498 C C . ASP A 1 313 ? -5.003 2.161 17.710 1.00 92.25 313 ASP A C 1
ATOM 2500 O O . ASP A 1 313 ? -5.678 2.425 18.711 1.00 92.25 313 ASP A O 1
ATOM 2504 N N . HIS A 1 314 ? -4.005 2.955 17.301 1.00 93.69 314 HIS A N 1
ATOM 2505 C CA . HIS A 1 314 ? -3.651 4.210 17.969 1.00 93.69 314 HIS A CA 1
ATOM 2506 C C . HIS A 1 314 ? -4.782 5.236 17.846 1.00 93.69 314 HIS A C 1
ATOM 2508 O O . HIS A 1 314 ? -5.172 5.852 18.840 1.00 93.69 314 HIS A O 1
ATOM 2514 N N . CYS A 1 315 ? -5.350 5.399 16.647 1.00 93.69 315 CYS A N 1
ATOM 2515 C CA . CYS A 1 315 ? -6.469 6.312 16.417 1.00 93.69 315 CYS A CA 1
ATOM 2516 C C . CYS A 1 315 ? -7.728 5.903 17.197 1.00 93.69 315 CYS A C 1
ATOM 2518 O O . CYS A 1 315 ? -8.382 6.761 17.793 1.00 93.69 315 CYS A O 1
ATOM 2520 N N . VAL A 1 316 ? -8.053 4.608 17.236 1.00 95.06 316 VAL A N 1
ATOM 2521 C CA . VAL A 1 316 ? -9.145 4.042 18.044 1.00 95.06 316 VAL A CA 1
ATOM 2522 C C . VAL A 1 316 ? -8.908 4.350 19.519 1.00 95.06 316 VAL A C 1
ATOM 2524 O O . VAL A 1 316 ? -9.773 4.936 20.163 1.00 95.06 316 VAL A O 1
ATOM 2527 N N . THR A 1 317 ? -7.719 4.039 20.039 1.00 95.75 317 THR A N 1
ATOM 2528 C CA . THR A 1 317 ? -7.349 4.276 21.443 1.00 95.75 317 THR A CA 1
ATOM 2529 C C . THR A 1 317 ? -7.474 5.741 21.839 1.00 95.75 317 THR A C 1
ATOM 2531 O O . THR A 1 317 ? -8.115 6.058 22.840 1.00 95.75 317 THR A O 1
ATOM 2534 N N . LEU A 1 318 ? -6.931 6.645 21.025 1.00 95.88 318 LEU A N 1
ATOM 2535 C CA . LEU A 1 318 ? -7.057 8.078 21.257 1.00 95.88 318 LEU A CA 1
ATOM 2536 C C . LEU A 1 318 ? -8.525 8.522 21.247 1.00 95.88 318 LEU A C 1
ATOM 2538 O O . LEU A 1 318 ? -8.937 9.288 22.115 1.00 95.88 318 LEU A O 1
ATOM 2542 N N . THR A 1 319 ? -9.325 8.019 20.303 1.00 96.31 319 THR A N 1
ATOM 2543 C CA . THR A 1 319 ? -10.759 8.335 20.227 1.00 96.31 319 THR A CA 1
ATOM 2544 C C . THR A 1 319 ? -11.480 7.892 21.502 1.00 96.31 319 THR A C 1
ATOM 2546 O O . THR A 1 319 ? -12.219 8.678 22.088 1.00 96.31 319 THR A O 1
ATOM 2549 N N . CYS A 1 320 ? -11.220 6.674 21.985 1.00 96.38 320 CYS A N 1
ATOM 2550 C CA . CYS A 1 320 ? -11.786 6.148 23.230 1.00 96.38 320 CYS A CA 1
ATOM 2551 C C . CYS A 1 320 ? -11.429 7.010 24.454 1.00 96.38 320 CYS A C 1
ATOM 2553 O O . CYS A 1 320 ? -12.299 7.269 25.289 1.00 96.38 320 CYS A O 1
ATOM 2555 N N . PHE A 1 321 ? -10.186 7.498 24.534 1.00 95.38 321 PHE A N 1
ATOM 2556 C CA . PHE A 1 321 ? -9.733 8.383 25.613 1.00 95.38 321 PHE A CA 1
ATOM 2557 C C . PHE A 1 321 ? -10.411 9.754 25.564 1.00 95.38 321 PHE A C 1
ATOM 2559 O O . PHE A 1 321 ? -10.883 10.245 26.586 1.00 95.38 321 PHE A O 1
ATOM 2566 N N . LEU A 1 322 ? -10.513 10.369 24.383 1.00 95.44 322 LEU A N 1
ATOM 2567 C CA . LEU A 1 322 ? -11.193 11.659 24.225 1.00 95.44 322 LEU A CA 1
ATOM 2568 C C . LEU A 1 322 ? -12.684 11.557 24.579 1.00 95.44 322 LEU A C 1
ATOM 2570 O O . LEU A 1 322 ? -13.215 12.432 25.263 1.00 95.44 322 LEU A O 1
ATOM 2574 N N . LEU A 1 323 ? -13.336 10.455 24.196 1.00 95.12 323 LEU A N 1
ATOM 2575 C CA . LEU A 1 323 ? -14.719 10.175 24.585 1.00 95.12 323 LEU A CA 1
ATOM 2576 C C . LEU A 1 323 ? -14.872 10.016 26.108 1.00 95.12 323 LEU A C 1
ATOM 2578 O O . LEU A 1 323 ? -15.865 10.478 26.669 1.00 95.12 323 LEU A O 1
ATOM 2582 N N . ALA A 1 324 ? -13.899 9.408 26.798 1.00 93.06 324 ALA A N 1
ATOM 2583 C CA . ALA A 1 324 ? -13.907 9.310 28.263 1.00 93.06 324 ALA A CA 1
ATOM 2584 C C . ALA A 1 324 ? -13.758 10.676 28.951 1.00 93.06 324 ALA A C 1
ATOM 2586 O O . ALA A 1 324 ? -14.406 10.927 29.966 1.00 93.06 324 ALA A O 1
ATOM 2587 N N . LEU A 1 325 ? -13.008 11.602 28.344 1.00 92.38 325 LEU A N 1
ATOM 2588 C CA . LEU A 1 325 ? -12.934 13.007 28.768 1.00 92.38 325 LEU A CA 1
ATOM 2589 C C . LEU A 1 325 ? -14.205 13.817 28.439 1.00 92.38 325 LEU A C 1
ATOM 2591 O O . LEU A 1 325 ? -14.230 15.029 28.652 1.00 92.38 325 LEU A O 1
ATOM 2595 N N . LYS A 1 326 ? -15.269 13.168 27.941 1.00 93.50 326 LYS A N 1
ATOM 2596 C CA . LYS A 1 326 ? -16.537 13.789 27.520 1.00 93.50 326 LYS A CA 1
ATOM 2597 C C . LYS A 1 326 ? -16.363 14.813 26.395 1.00 93.50 326 LYS A C 1
ATOM 2599 O O . LYS A 1 326 ? -17.143 15.759 26.295 1.00 93.50 326 LYS A O 1
ATOM 2604 N N . LEU A 1 327 ? -15.342 14.625 25.560 1.00 94.19 327 LEU A N 1
ATOM 2605 C CA . LEU A 1 327 ? -15.158 15.401 24.342 1.00 94.19 327 LEU A CA 1
ATOM 2606 C C . LEU A 1 327 ? -15.884 14.734 23.179 1.00 94.19 327 LEU A C 1
ATOM 2608 O O . LEU A 1 327 ? -15.900 13.508 23.055 1.00 94.19 327 LEU A O 1
ATOM 2612 N N . ASP A 1 328 ? -16.424 15.559 22.290 1.00 93.94 328 ASP A N 1
ATOM 2613 C CA . ASP A 1 328 ? -16.990 15.090 21.035 1.00 93.94 328 ASP A CA 1
ATOM 2614 C C . ASP A 1 328 ? -15.854 14.694 20.080 1.00 93.94 328 ASP A C 1
ATOM 2616 O O . ASP A 1 328 ? -15.123 15.543 19.562 1.00 93.94 328 ASP A O 1
ATOM 2620 N N . ALA A 1 329 ? -15.681 13.386 19.874 1.00 93.38 329 ALA A N 1
ATOM 2621 C CA . ALA A 1 329 ? -14.620 12.817 19.051 1.00 93.38 329 ALA A CA 1
ATOM 2622 C C . ALA A 1 329 ? -15.181 11.826 18.024 1.00 93.38 329 ALA A C 1
ATOM 2624 O O . ALA A 1 329 ? -16.069 11.026 18.320 1.00 93.38 329 ALA A O 1
ATOM 2625 N N . TRP A 1 330 ? -14.617 11.853 16.816 1.00 91.88 330 TRP A N 1
ATOM 2626 C CA . TRP A 1 330 ? -14.987 10.963 15.718 1.00 91.88 330 TRP A CA 1
ATOM 2627 C C . TRP A 1 330 ? -13.740 10.372 15.071 1.00 91.88 330 TRP A C 1
ATOM 2629 O O . TRP A 1 330 ? -12.756 11.076 14.844 1.00 91.88 330 TRP A O 1
ATOM 2639 N N . LEU A 1 331 ? -13.815 9.089 14.717 1.00 90.69 331 LEU A N 1
ATOM 2640 C CA . LEU A 1 331 ? -12.787 8.413 13.937 1.00 90.69 331 LEU A CA 1
ATOM 2641 C C . LEU A 1 331 ? -13.152 8.481 12.452 1.00 90.69 331 LEU A C 1
ATOM 2643 O O . LEU A 1 331 ? -14.129 7.868 12.018 1.00 90.69 331 LEU A O 1
ATOM 2647 N N . LEU A 1 332 ? -12.366 9.222 11.671 1.00 88.31 332 LEU A N 1
ATOM 2648 C CA . LEU A 1 332 ? -12.512 9.269 10.220 1.00 88.31 332 LEU A CA 1
ATOM 2649 C C . LEU A 1 332 ? -11.630 8.198 9.578 1.00 88.31 332 LEU A C 1
ATOM 2651 O O 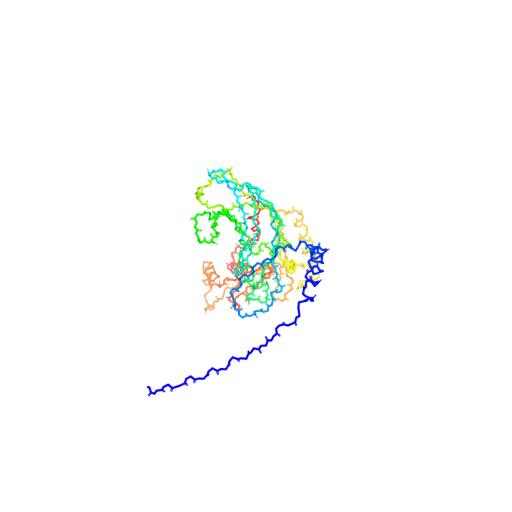. LEU A 1 332 ? -10.409 8.229 9.711 1.00 88.31 332 LEU A O 1
ATOM 2655 N N . LEU A 1 333 ? -12.258 7.277 8.854 1.00 82.38 333 LEU A N 1
ATOM 2656 C CA . LEU A 1 333 ? -11.579 6.233 8.094 1.00 82.38 333 LEU A CA 1
ATOM 2657 C C . LEU A 1 333 ? -11.597 6.610 6.615 1.00 82.38 333 LEU A C 1
ATOM 2659 O O . LEU A 1 333 ? -12.628 7.019 6.079 1.00 82.38 333 LEU A O 1
ATOM 2663 N N . GLY A 1 334 ? -10.454 6.484 5.953 1.00 69.50 334 GLY A N 1
ATOM 2664 C CA . GLY A 1 334 ? -10.326 6.789 4.537 1.00 69.50 334 GLY A CA 1
ATOM 2665 C C . GLY A 1 334 ? -9.171 6.024 3.918 1.00 69.50 334 GLY A C 1
ATOM 2666 O O . GLY A 1 334 ? -8.147 5.802 4.559 1.00 69.50 334 GLY A O 1
ATOM 2667 N N . ASN A 1 335 ? -9.337 5.649 2.655 1.00 63.41 335 ASN A N 1
ATOM 2668 C CA . ASN A 1 335 ? -8.264 5.049 1.882 1.00 63.41 335 ASN A CA 1
ATOM 2669 C C . ASN A 1 335 ? -7.473 6.152 1.189 1.00 63.41 335 ASN A C 1
ATOM 2671 O O . ASN A 1 335 ? -8.026 6.947 0.427 1.00 63.41 335 ASN A O 1
ATOM 2675 N N . TYR A 1 336 ? -6.161 6.165 1.407 1.00 46.38 336 TYR A N 1
ATOM 2676 C CA . TYR A 1 336 ? -5.237 6.961 0.609 1.00 46.38 336 TYR A CA 1
ATOM 2677 C C . TYR A 1 336 ? -5.006 6.248 -0.734 1.00 46.38 336 TYR A C 1
ATOM 2679 O O . TYR A 1 336 ? -3.926 5.748 -1.025 1.00 46.38 336 TYR A O 1
ATOM 2687 N N . SER A 1 337 ? -6.031 6.165 -1.586 1.00 38.62 337 SER A N 1
ATOM 2688 C CA . SER A 1 337 ? -5.868 5.705 -2.973 1.00 38.62 337 SER A CA 1
ATOM 2689 C C . SER A 1 337 ? -5.331 6.832 -3.864 1.00 38.62 337 SER A C 1
ATOM 2691 O O . SER A 1 337 ? -5.829 7.059 -4.965 1.00 38.62 337 SER A O 1
ATOM 2693 N N . SER A 1 338 ? -4.341 7.587 -3.388 1.00 31.14 338 SER A N 1
ATOM 2694 C CA . SER A 1 338 ? -3.639 8.588 -4.189 1.00 31.14 338 SER A CA 1
ATOM 2695 C C . SER A 1 338 ? -2.194 8.147 -4.375 1.00 31.14 338 SER A C 1
ATOM 2697 O O . SER A 1 338 ? -1.321 8.621 -3.660 1.00 31.14 338 SER A O 1
ATOM 2699 N N . LEU A 1 339 ? -1.959 7.206 -5.293 1.00 31.05 339 LEU A N 1
ATOM 2700 C CA . LEU A 1 339 ? -0.652 7.010 -5.946 1.00 31.05 339 LEU A CA 1
ATOM 2701 C C . LEU A 1 339 ? -0.722 6.129 -7.219 1.00 31.05 339 LEU A C 1
ATOM 2703 O O . LEU A 1 339 ? 0.278 5.543 -7.616 1.00 31.05 339 LEU A O 1
ATOM 2707 N N . MET A 1 340 ? -1.882 6.031 -7.887 1.00 28.41 340 MET A N 1
ATOM 2708 C CA . MET A 1 340 ? -1.994 5.392 -9.216 1.00 28.41 340 MET A CA 1
ATOM 2709 C C . MET A 1 340 ? -3.009 6.082 -10.141 1.00 28.41 340 MET A C 1
ATOM 2711 O O . MET A 1 340 ? -3.707 5.435 -10.916 1.00 28.41 340 MET A O 1
ATOM 2715 N N . HIS A 1 341 ? -3.086 7.410 -10.096 1.00 24.89 341 HIS A N 1
ATOM 2716 C CA . HIS A 1 341 ? -3.618 8.154 -11.232 1.00 24.89 341 HIS A CA 1
ATOM 2717 C C . HIS A 1 341 ? -2.651 9.276 -11.603 1.00 24.89 341 HIS A C 1
ATOM 2719 O O . HIS A 1 341 ? -2.471 10.218 -10.834 1.00 24.89 341 HIS A O 1
ATOM 2725 N N . VAL A 1 342 ? -2.141 9.124 -12.832 1.00 28.67 342 VAL A N 1
ATOM 2726 C CA . VAL A 1 342 ? -1.275 9.992 -13.648 1.00 28.67 342 VAL A CA 1
ATOM 2727 C C . VAL A 1 342 ? 0.224 9.795 -13.460 1.00 28.67 342 VAL A C 1
ATOM 2729 O O . VAL A 1 342 ? 0.774 10.210 -12.420 1.00 28.67 342 VAL A O 1
#

Foldseek 3Di:
DDDDDDDDDDDDDDDDPDPPPVVVVVVVVVVVPDDDDDDPDDDPDPDPDDPDDPAAPKKKKKWWFKKAQFWAFLVRAWWFKKKWKDDDSDIDIFHTDTHRIDTRRDMDIGGQDDPDPDCQDLCSQADKIKIWMWTWDDCPPDPPRDTDIHTAFIDIDRSLVQLQDQKDWDWDWTDGDPDDPRTDGDDIMIIGMIMHMPPRHPHLDDDLLPWAAPDDPVVSVVQVVVLVVVCVVCVVFRDHQWAAEPVRHIDGPVVQAAADADDDPDPPDPPDDLVNLVVVLVQQAAGRRRSNCVRYEDRLVRCVVVSYYHPVNSLSNSNNNCVNVVHDGDDDDGDPPPDPDD

Solvent-accessible surface area (backbone atoms only — not comparable to full-atom values): 20974 Å² total; per-residue (Å²): 138,86,88,82,89,82,89,82,88,81,87,80,86,90,81,82,90,77,72,68,70,69,55,56,55,59,53,57,60,56,61,74,70,62,75,77,74,87,74,74,92,76,78,89,75,84,70,83,88,66,84,88,69,80,80,57,86,35,30,36,38,41,32,41,42,32,38,40,58,45,61,39,37,66,86,71,54,77,34,28,40,26,40,39,42,37,42,90,95,42,72,46,72,56,73,70,38,69,39,45,60,29,74,70,66,45,75,47,77,44,74,47,78,50,96,51,97,44,76,77,42,67,65,48,45,69,55,56,39,37,43,34,37,28,32,56,44,80,54,90,81,50,98,63,91,57,82,44,68,47,80,61,30,34,40,77,45,52,39,50,66,35,58,76,35,99,44,49,72,50,76,41,72,48,49,60,66,98,70,61,87,67,42,48,75,94,72,80,27,34,35,35,37,37,38,30,48,40,67,73,68,70,76,55,72,75,63,69,86,81,42,56,56,80,53,56,70,70,56,47,52,50,52,51,53,48,34,53,53,48,34,70,75,33,71,94,62,67,65,71,60,62,34,24,36,95,82,67,29,30,36,58,56,69,77,56,61,49,68,38,78,71,93,72,94,59,92,89,63,94,79,80,48,73,66,53,50,52,52,54,56,68,68,48,48,78,46,73,60,34,81,54,46,70,48,49,51,57,44,51,68,52,31,66,70,67,55,43,37,36,74,65,36,48,54,41,34,49,40,13,32,40,36,48,72,73,42,97,67,81,88,85,84,78,80,86,82,79,85,85,80,134

Organism: Rhynchophorus ferrugineus (NCBI:txid354439)